Protein AF-0000000083793937 (afdb_homodimer)

Organism: NCBI:txid182773

pLDDT: mean 96.81, std 2.14, range [89.18, 98.91]

Foldseek 3Di:
DDKDKDAPVPDDPVRVVLVVVQLCVPVPVPVNLDPDDPPPVQSNQWIKMFDDDPNHGFWIKIWHQQPRPHNHIEIDSTDGHPVPPPPCVSLVSVVVSVCCCCPVVVGFKYKYKDFPVCVVSVVVVAWDFDDDWDDDSNGIITMIMHGD/DDKDKDAPVPDDPVRVVLVVVQLCVPVPVPVNLDPDDPPPVQSNQWIKMFDDDPNHGFWIKIWHQQPRPHNHIEIDSTDGHPVPPPPCVSLVSVVVSVCCCCPVVVGFKYKYKDFPVCVVSVVVVAWDFDDDWDDDSNGIITMIMHGD

Structure (mmCIF, N/CA/C/O backbone):
data_AF-0000000083793937-model_v1
#
loop_
_entity.id
_entity.type
_entity.pdbx_description
1 polymer 'GNAT family N-acetyltransferase'
#
loop_
_atom_site.group_PDB
_atom_site.id
_atom_site.type_symbol
_atom_site.label_atom_id
_atom_site.label_alt_id
_atom_site.label_comp_id
_atom_site.label_asym_id
_atom_site.label_entity_id
_atom_site.label_seq_id
_atom_site.pdbx_PDB_ins_code
_atom_site.Cartn_x
_atom_site.Cartn_y
_atom_site.Cartn_z
_atom_site.occupancy
_atom_site.B_iso_or_equiv
_atom_site.auth_seq_id
_atom_site.auth_comp_id
_atom_site.auth_asym_id
_atom_site.auth_atom_id
_atom_site.pdbx_PDB_model_num
ATOM 1 N N . MET A 1 1 ? -19.762 -13.935 -8.393 1 92.04 1 MET A N 1
ATOM 2 C CA . MET A 1 1 ? -18.332 -13.647 -8.338 1 92.04 1 MET A CA 1
ATOM 3 C C . MET A 1 1 ? -17.798 -13.276 -9.718 1 92.04 1 MET A C 1
ATOM 5 O O . MET A 1 1 ? -18.148 -13.91 -10.715 1 92.04 1 MET A O 1
ATOM 9 N N . THR A 1 2 ? -17.105 -12.118 -9.832 1 96.96 2 THR A N 1
ATOM 10 C CA . THR A 1 2 ? -16.551 -11.667 -11.103 1 96.96 2 THR A CA 1
ATOM 11 C C . THR A 1 2 ? -15.025 -11.676 -11.062 1 96.96 2 THR A C 1
ATOM 13 O O . THR A 1 2 ? -14.425 -11.351 -10.035 1 96.96 2 THR A O 1
ATOM 16 N N . TYR A 1 3 ? -14.393 -12.038 -12.188 1 97.97 3 TYR A N 1
ATOM 17 C CA . TYR A 1 3 ? -12.946 -12.064 -12.37 1 97.97 3 TYR A CA 1
ATOM 18 C C . TYR A 1 3 ? -12.519 -11.118 -13.486 1 97.97 3 TYR A C 1
ATOM 20 O O . TYR A 1 3 ? -13.113 -11.115 -14.567 1 97.97 3 TYR A O 1
ATOM 28 N N . LYS A 1 4 ? -11.665 -10.279 -13.246 1 98.15 4 LYS A N 1
ATOM 29 C CA . LYS A 1 4 ? -11.137 -9.336 -14.228 1 98.15 4 LYS A CA 1
ATOM 30 C C . LYS A 1 4 ? -9.611 -9.349 -14.238 1 98.15 4 LYS A C 1
ATOM 32 O O . LYS A 1 4 ? -8.979 -9.407 -13.182 1 98.15 4 LYS A O 1
ATOM 37 N N . ILE A 1 5 ? -8.976 -9.378 -15.368 1 98.77 5 ILE A N 1
ATOM 38 C CA . ILE A 1 5 ? -7.532 -9.247 -15.529 1 98.77 5 ILE A CA 1
ATOM 39 C C . ILE A 1 5 ? -7.211 -7.955 -16.278 1 98.77 5 ILE A C 1
ATOM 41 O O . ILE A 1 5 ? -7.77 -7.694 -17.346 1 98.77 5 ILE A O 1
ATOM 45 N N . LYS A 1 6 ? -6.424 -7.186 -15.736 1 98.58 6 LYS A N 1
ATOM 46 C CA . LYS A 1 6 ? -6.055 -5.912 -16.345 1 98.58 6 LYS A CA 1
ATOM 47 C C . LYS A 1 6 ? -4.548 -5.683 -16.273 1 98.58 6 LYS A C 1
ATOM 49 O O . LYS A 1 6 ? -3.9 -6.083 -15.304 1 98.58 6 LYS A O 1
ATOM 54 N N . ASN A 1 7 ? -4.106 -5.007 -17.265 1 97.7 7 ASN A N 1
ATOM 55 C CA . ASN A 1 7 ? -2.754 -4.473 -17.14 1 97.7 7 ASN A CA 1
ATOM 56 C C . ASN A 1 7 ? -2.707 -3.283 -16.186 1 97.7 7 ASN A C 1
ATOM 58 O O . ASN A 1 7 ? -3.726 -2.632 -15.949 1 97.7 7 ASN A O 1
ATOM 62 N N . PHE A 1 8 ? -1.486 -2.99 -15.668 1 97.82 8 PHE A N 1
ATOM 63 C CA . PHE A 1 8 ? -1.323 -1.939 -14.67 1 97.82 8 PHE A CA 1
ATOM 64 C C . PHE A 1 8 ? -1.896 -0.62 -15.174 1 97.82 8 PHE A C 1
ATOM 66 O O . PHE A 1 8 ? -2.673 0.033 -14.474 1 97.82 8 PHE A O 1
ATOM 73 N N . ASN A 1 9 ? -1.637 -0.304 -16.373 1 96.26 9 ASN A N 1
ATOM 74 C CA . ASN A 1 9 ? -2.017 0.992 -16.924 1 96.26 9 ASN A CA 1
ATOM 75 C C . ASN A 1 9 ? -3.513 1.06 -17.218 1 96.26 9 ASN A C 1
ATOM 77 O O . ASN A 1 9 ? -4.053 2.14 -17.463 1 96.26 9 ASN A O 1
ATOM 81 N N . ASP A 1 10 ? -4.176 -0.063 -17.252 1 97.35 10 ASP A N 1
ATOM 82 C CA . ASP A 1 10 ? -5.611 -0.106 -17.516 1 97.35 10 ASP A CA 1
ATOM 83 C C . ASP A 1 10 ? -6.411 -0.045 -16.216 1 97.35 10 ASP A C 1
ATOM 85 O O . ASP A 1 10 ? -7.64 0.048 -16.241 1 97.35 10 ASP A O 1
ATOM 89 N N . LEU A 1 11 ? -5.726 -0.116 -15.092 1 97.74 11 LEU A N 1
ATOM 90 C CA . LEU A 1 11 ? -6.406 0.001 -13.807 1 97.74 11 LEU A CA 1
ATOM 91 C C . LEU A 1 11 ? -6.852 1.437 -13.556 1 97.74 11 LEU A C 1
ATOM 93 O O . LEU A 1 11 ? -6.12 2.382 -13.862 1 97.74 11 LEU A O 1
ATOM 97 N N . SER A 1 12 ? -8.039 1.576 -13.095 1 96.29 12 SER A N 1
ATOM 98 C CA . SER A 1 12 ? -8.423 2.875 -12.553 1 96.29 12 SER A CA 1
ATOM 99 C C . SER A 1 12 ? -7.754 3.132 -11.207 1 96.29 12 SER A C 1
ATOM 101 O O . SER A 1 12 ? -7.29 2.198 -10.55 1 96.29 12 SER A O 1
ATOM 103 N N . ILE A 1 13 ? -7.713 4.303 -10.78 1 96.74 13 ILE A N 1
ATOM 104 C CA . ILE A 1 13 ? -7.112 4.648 -9.496 1 96.74 13 ILE A CA 1
ATOM 105 C C . ILE A 1 13 ? -7.899 3.99 -8.365 1 96.74 13 ILE A C 1
ATOM 107 O O . ILE A 1 13 ? -7.319 3.565 -7.362 1 96.74 13 ILE A O 1
ATOM 111 N N . ASP A 1 14 ? -9.193 3.849 -8.531 1 96.67 14 ASP A N 1
ATOM 112 C CA . ASP A 1 14 ? -10.023 3.186 -7.53 1 96.67 14 ASP A CA 1
ATOM 113 C C . ASP A 1 14 ? -9.694 1.697 -7.443 1 96.67 14 ASP A C 1
ATOM 115 O O . ASP A 1 14 ? -9.609 1.138 -6.347 1 96.67 14 ASP A O 1
ATOM 119 N N . GLU A 1 15 ? -9.544 1.111 -8.605 1 97.38 15 GLU A N 1
ATOM 120 C CA . GLU A 1 15 ? -9.171 -0.3 -8.623 1 97.38 15 GLU A CA 1
ATOM 121 C C . GLU A 1 15 ? -7.825 -0.523 -7.939 1 97.38 15 GLU A C 1
ATOM 123 O O . GLU A 1 15 ? -7.679 -1.44 -7.128 1 97.38 15 GLU A O 1
ATOM 128 N N . PHE A 1 16 ? -6.913 0.329 -8.246 1 98.18 16 PHE A N 1
ATOM 129 C CA . PHE A 1 16 ? -5.595 0.165 -7.643 1 98.18 16 PHE A CA 1
ATOM 130 C C . PHE A 1 16 ? -5.647 0.439 -6.145 1 98.18 16 PHE A C 1
ATOM 132 O O . PHE A 1 16 ? -4.952 -0.214 -5.365 1 98.18 16 PHE A O 1
ATOM 139 N N . TYR A 1 17 ? -6.41 1.423 -5.757 1 98.43 17 TYR A N 1
ATOM 140 C CA . TYR A 1 17 ? -6.602 1.697 -4.338 1 98.43 17 TYR A CA 1
ATOM 141 C C . TYR A 1 17 ? -7.106 0.458 -3.607 1 98.43 17 TYR A C 1
ATOM 143 O O . TYR A 1 17 ? -6.602 0.114 -2.535 1 98.43 17 TYR A O 1
ATOM 151 N N . GLU A 1 18 ? -8.037 -0.218 -4.174 1 98.41 18 GLU A N 1
ATOM 152 C CA . GLU A 1 18 ? -8.595 -1.413 -3.549 1 98.41 18 GLU A CA 1
ATOM 153 C C . GLU A 1 18 ? -7.575 -2.548 -3.519 1 98.41 18 GLU A C 1
ATOM 155 O O . GLU A 1 18 ? -7.533 -3.326 -2.564 1 98.41 18 GLU A O 1
ATOM 160 N N . ILE A 1 19 ? -6.777 -2.649 -4.56 1 98.77 19 ILE A N 1
ATOM 161 C CA . ILE A 1 19 ? -5.714 -3.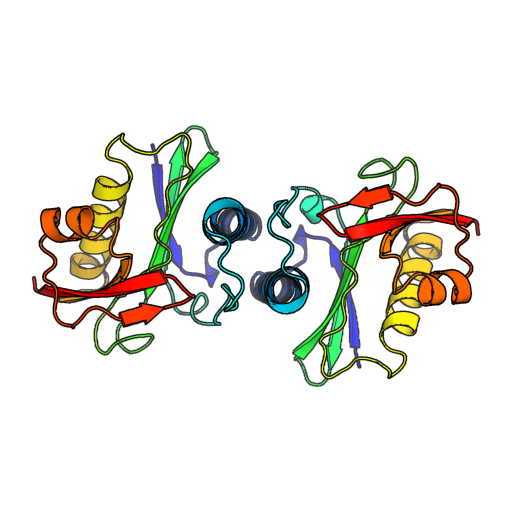647 -4.591 1 98.77 19 ILE A CA 1
ATOM 162 C C . ILE A 1 19 ? -4.738 -3.396 -3.443 1 98.77 19 ILE A C 1
ATOM 164 O O . ILE A 1 19 ? -4.412 -4.313 -2.686 1 98.77 19 ILE A O 1
ATOM 168 N N . ALA A 1 20 ? -4.313 -2.125 -3.307 1 98.67 20 ALA A N 1
ATOM 169 C CA . ALA A 1 20 ? -3.396 -1.766 -2.228 1 98.67 20 ALA A CA 1
ATOM 170 C C . ALA A 1 20 ? -4.009 -2.07 -0.864 1 98.67 20 ALA A C 1
ATOM 172 O O . ALA A 1 20 ? -3.326 -2.572 0.032 1 98.67 20 ALA A O 1
ATOM 173 N N . LYS A 1 21 ? -5.295 -1.791 -0.762 1 98.57 21 LYS A N 1
ATOM 174 C CA . LYS A 1 21 ? -6.023 -1.958 0.493 1 98.57 21 LYS A CA 1
ATOM 175 C C . LYS A 1 21 ? -6.085 -3.428 0.9 1 98.57 21 LYS A C 1
ATOM 177 O O . LYS A 1 21 ? -5.789 -3.773 2.046 1 98.57 21 LYS A O 1
ATOM 182 N N . VAL A 1 22 ? -6.374 -4.345 -0.004 1 98.74 22 VAL A N 1
ATOM 183 C CA . VAL A 1 22 ? -6.507 -5.755 0.348 1 98.74 22 VAL A CA 1
ATOM 184 C C . VAL A 1 22 ? -5.124 -6.371 0.543 1 98.74 22 VAL A C 1
ATOM 186 O O . VAL A 1 22 ? -4.946 -7.263 1.377 1 98.74 22 VAL A O 1
ATOM 189 N N . ARG A 1 23 ? -4.108 -5.919 -0.23 1 98.71 23 ARG A N 1
ATOM 190 C CA . ARG A 1 23 ? -2.744 -6.377 0.012 1 98.71 23 ARG A CA 1
ATOM 191 C C . ARG A 1 23 ? -2.274 -5.985 1.408 1 98.71 23 ARG A C 1
ATOM 193 O O . ARG A 1 23 ? -1.689 -6.802 2.124 1 98.71 23 ARG A O 1
ATOM 200 N N . TYR A 1 24 ? -2.568 -4.729 1.755 1 98.66 24 TYR A N 1
ATOM 201 C CA . TYR A 1 24 ? -2.208 -4.26 3.088 1 98.66 24 TYR A CA 1
ATOM 202 C C . TYR A 1 24 ? -2.892 -5.096 4.164 1 98.66 24 TYR A C 1
ATOM 204 O O . TYR A 1 24 ? -2.265 -5.477 5.155 1 98.66 24 TYR A O 1
ATOM 212 N N . GLU A 1 25 ? -4.104 -5.384 4.006 1 98.35 25 GLU A N 1
ATOM 213 C CA . GLU A 1 25 ? -4.88 -6.159 4.97 1 98.35 25 GLU A CA 1
ATOM 214 C C . GLU A 1 25 ? -4.252 -7.528 5.211 1 98.35 25 GLU A C 1
ATOM 216 O O . GLU A 1 25 ? -4.081 -7.946 6.358 1 98.35 25 GLU A O 1
ATOM 221 N N . VAL A 1 26 ? -3.878 -8.169 4.19 1 98.07 26 VAL A N 1
ATOM 222 C CA . VAL A 1 26 ? -3.451 -9.56 4.298 1 98.07 26 VAL A CA 1
ATOM 223 C C . VAL A 1 26 ? -1.958 -9.619 4.617 1 98.07 26 VAL A C 1
ATOM 225 O O . VAL A 1 26 ? -1.547 -10.283 5.571 1 98.07 26 VAL A O 1
ATOM 228 N N . PHE A 1 27 ? -1.106 -8.887 3.893 1 97.69 27 PHE A N 1
ATOM 229 C CA . PHE A 1 27 ? 0.336 -9.069 4 1 97.69 27 PHE A CA 1
ATOM 230 C C . PHE A 1 27 ? 0.896 -8.278 5.176 1 97.69 27 PHE A C 1
ATOM 232 O O . PHE A 1 27 ? 1.884 -8.686 5.791 1 97.69 27 PHE A O 1
ATOM 239 N N . VAL A 1 28 ? 0.217 -7.172 5.525 1 97.77 28 VAL A N 1
ATOM 240 C CA . VAL A 1 28 ? 0.738 -6.339 6.604 1 97.77 28 VAL A CA 1
ATOM 241 C C . VAL A 1 28 ? -0.027 -6.625 7.894 1 97.77 28 VAL A C 1
ATOM 243 O O . VAL A 1 28 ? 0.554 -7.089 8.878 1 97.77 28 VAL A O 1
ATOM 246 N N . CYS A 1 29 ? -1.317 -6.419 7.881 1 97.55 29 CYS A N 1
ATOM 247 C CA . CYS A 1 29 ? -2.095 -6.507 9.111 1 97.55 29 CYS A CA 1
ATOM 248 C C . CYS A 1 29 ? -2.178 -7.948 9.602 1 97.55 29 CYS A C 1
ATOM 250 O O . CYS A 1 29 ? -2.01 -8.212 10.794 1 97.55 29 CYS A O 1
ATOM 252 N N . GLU A 1 30 ? -2.408 -8.854 8.744 1 97.23 30 GLU A N 1
ATOM 253 C CA . GLU A 1 30 ? -2.616 -10.247 9.125 1 97.23 30 GLU A CA 1
ATOM 254 C C . GLU A 1 30 ? -1.288 -10.987 9.257 1 97.23 30 GLU A C 1
ATOM 256 O O . GLU A 1 30 ? -1.024 -11.623 10.279 1 97.23 30 GLU A O 1
ATOM 261 N N . GLN A 1 31 ? -0.379 -10.852 8.261 1 95.77 31 GLN A N 1
ATOM 262 C CA . GLN A 1 31 ? 0.815 -11.689 8.217 1 95.77 31 GLN A CA 1
ATOM 263 C C . GLN A 1 31 ? 2.021 -10.958 8.799 1 95.77 31 GLN A C 1
ATOM 265 O O . GLN A 1 31 ? 3.076 -11.56 9.011 1 95.77 31 GLN A O 1
ATOM 270 N N . VAL A 1 32 ? 1.909 -9.659 9.001 1 96.16 32 VAL A N 1
ATOM 271 C CA . VAL A 1 32 ? 2.912 -8.833 9.665 1 96.16 32 VAL A CA 1
ATOM 272 C C . VAL A 1 32 ? 4.235 -8.917 8.908 1 96.16 32 VAL A C 1
ATOM 274 O O . VAL A 1 32 ? 5.288 -9.143 9.51 1 96.16 32 VAL A O 1
ATOM 277 N N . ILE A 1 33 ? 4.114 -8.893 7.611 1 96.14 33 ILE A N 1
ATOM 278 C CA . ILE A 1 33 ? 5.31 -8.811 6.778 1 96.14 33 ILE A CA 1
ATOM 279 C C . ILE A 1 33 ? 5.776 -7.359 6.687 1 96.14 33 ILE A C 1
ATOM 281 O O . ILE A 1 33 ? 5.166 -6.548 5.985 1 96.14 33 ILE A O 1
ATOM 285 N N . THR A 1 34 ? 6.852 -7.078 7.338 1 96.35 34 THR A N 1
ATOM 286 C CA . THR A 1 34 ? 7.287 -5.688 7.428 1 96.35 34 THR A CA 1
ATOM 287 C C . THR A 1 34 ? 8.724 -5.539 6.936 1 96.35 34 THR A C 1
ATOM 289 O O . THR A 1 34 ? 9.246 -4.424 6.857 1 96.35 34 THR A O 1
ATOM 292 N N . CYS A 1 35 ? 9.298 -6.659 6.533 1 95.31 35 CYS A N 1
ATOM 293 C CA . CYS A 1 35 ? 10.728 -6.645 6.248 1 95.31 35 CYS A CA 1
ATOM 294 C C . CYS A 1 35 ? 10.99 -6.302 4.787 1 95.31 35 CYS A C 1
ATOM 296 O O . CYS A 1 35 ? 12.142 -6.156 4.375 1 95.31 35 CYS A O 1
ATOM 298 N N . GLU A 1 36 ? 9.951 -6.198 4.012 1 95.6 36 GLU A N 1
ATOM 299 C CA . GLU A 1 36 ? 10.078 -5.837 2.603 1 95.6 36 GLU A CA 1
ATOM 300 C C . GLU A 1 36 ? 8.912 -4.964 2.149 1 95.6 36 GLU A C 1
ATOM 302 O O . GLU A 1 36 ? 7.781 -5.144 2.605 1 95.6 36 GLU A O 1
ATOM 307 N N . ASN A 1 37 ? 9.238 -4.067 1.223 1 97.63 37 ASN A N 1
ATOM 308 C CA . ASN A 1 37 ? 8.199 -3.222 0.644 1 97.63 37 ASN A CA 1
ATOM 309 C C . ASN A 1 37 ? 7.345 -3.991 -0.36 1 97.63 37 ASN A C 1
ATOM 311 O O . ASN A 1 37 ? 7.873 -4.606 -1.288 1 97.63 37 ASN A O 1
ATOM 315 N N . ASP A 1 38 ? 6.086 -4.006 -0.155 1 97.57 38 ASP A N 1
ATOM 316 C CA . ASP A 1 38 ? 5.173 -4.73 -1.034 1 97.57 38 ASP A CA 1
ATOM 317 C C . ASP A 1 38 ? 5.161 -4.122 -2.435 1 97.57 38 ASP A C 1
ATOM 319 O O . ASP A 1 38 ? 4.906 -4.82 -3.418 1 97.57 38 ASP A O 1
ATOM 323 N N . PHE A 1 39 ? 5.355 -2.901 -2.541 1 98.09 39 PHE A N 1
ATOM 324 C CA . PHE A 1 39 ? 5.442 -2.232 -3.833 1 98.09 39 PHE A CA 1
ATOM 325 C C . PHE A 1 39 ? 6.865 -2.286 -4.376 1 98.09 39 PHE A C 1
ATOM 327 O O . PHE A 1 39 ? 7.646 -1.353 -4.18 1 98.09 39 PHE A O 1
ATOM 334 N N . ASP A 1 40 ? 7.129 -3.305 -5.151 1 97.09 40 ASP A N 1
ATOM 335 C CA . ASP A 1 40 ? 8.48 -3.692 -5.549 1 97.09 40 ASP A CA 1
ATOM 336 C C . ASP A 1 40 ? 8.789 -3.223 -6.969 1 97.09 40 ASP A C 1
ATOM 338 O O . ASP A 1 40 ? 9.736 -3.703 -7.595 1 97.09 40 ASP A O 1
ATOM 342 N N . ASP A 1 41 ? 7.995 -2.389 -7.559 1 96.68 41 ASP A N 1
ATOM 343 C CA . ASP A 1 41 ? 8.139 -1.778 -8.877 1 96.68 41 ASP A CA 1
ATOM 344 C C . ASP A 1 41 ? 7.835 -2.784 -9.985 1 96.68 41 ASP A C 1
ATOM 346 O O . ASP A 1 41 ? 7.958 -2.466 -11.17 1 96.68 41 ASP A O 1
ATOM 350 N N . LYS A 1 42 ? 7.406 -4.006 -9.654 1 97.72 42 LYS A N 1
ATOM 351 C CA . LYS A 1 42 ? 7.078 -5.006 -10.666 1 97.72 42 LYS A CA 1
ATOM 352 C C . LYS A 1 42 ? 5.606 -4.928 -11.06 1 97.72 42 LYS A C 1
ATOM 354 O O . LYS A 1 42 ? 5.195 -5.509 -12.066 1 97.72 42 LYS A O 1
ATOM 359 N N . ASP A 1 43 ? 4.829 -4.224 -10.27 1 98.07 43 ASP A N 1
ATOM 360 C CA . ASP A 1 43 ? 3.404 -4.089 -10.553 1 98.07 43 ASP A CA 1
ATOM 361 C C . ASP A 1 43 ? 3.174 -3.473 -11.931 1 98.07 43 ASP A C 1
ATOM 363 O O . ASP A 1 43 ? 2.197 -3.801 -12.608 1 98.07 43 ASP A O 1
ATOM 367 N N . LYS A 1 44 ? 4.101 -2.614 -12.326 1 96.04 44 LYS A N 1
ATOM 368 C CA . LYS A 1 44 ? 3.953 -1.87 -13.574 1 96.04 44 LYS A CA 1
ATOM 369 C C . LYS A 1 44 ? 4.126 -2.784 -14.783 1 96.04 44 LYS A C 1
ATOM 371 O O . LYS A 1 44 ? 3.68 -2.456 -15.885 1 96.04 44 LYS A O 1
ATOM 376 N N . GLU A 1 45 ? 4.704 -3.911 -14.569 1 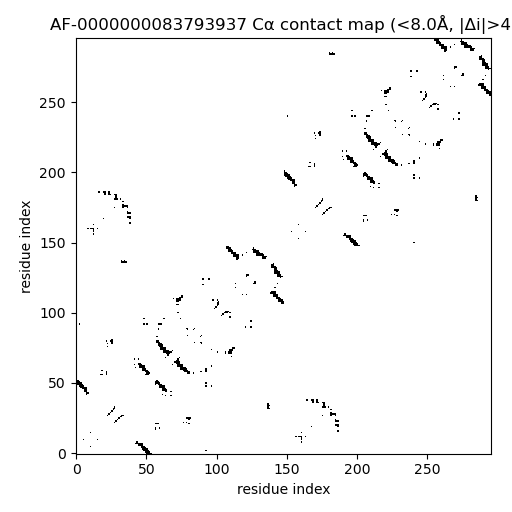94.85 45 GLU A N 1
ATOM 377 C CA . GLU A 1 45 ? 4.95 -4.883 -15.63 1 94.85 45 GLU A CA 1
ATOM 378 C C . GLU A 1 45 ? 4.089 -6.129 -15.447 1 94.85 45 GLU A C 1
ATOM 380 O O . GLU A 1 45 ? 4.401 -7.191 -15.989 1 94.85 45 GLU A O 1
ATOM 385 N N . ALA A 1 46 ? 3.07 -5.951 -14.725 1 97.96 46 ALA A N 1
ATOM 386 C CA . ALA A 1 46 ? 2.286 -7.125 -14.349 1 97.96 46 ALA A CA 1
ATOM 387 C C . ALA A 1 46 ? 0.85 -7.009 -14.851 1 97.96 46 ALA A C 1
ATOM 389 O O . ALA A 1 46 ? 0.393 -5.917 -15.198 1 97.96 46 ALA A O 1
ATOM 390 N N . TYR A 1 47 ? 0.218 -8.142 -14.948 1 98.72 47 TYR A N 1
ATOM 391 C CA . TYR A 1 47 ? -1.238 -8.21 -14.992 1 98.72 47 TYR A CA 1
ATOM 392 C C . TYR A 1 47 ? -1.816 -8.435 -13.6 1 98.72 47 TYR A C 1
ATOM 394 O O . TYR A 1 47 ? -1.206 -9.113 -12.77 1 98.72 47 TYR A O 1
ATOM 402 N N . HIS A 1 48 ? -2.918 -7.865 -13.391 1 98.9 48 HIS A N 1
ATOM 403 C CA . HIS A 1 48 ? -3.601 -7.911 -12.102 1 98.9 48 HIS A CA 1
ATOM 404 C C . HIS A 1 48 ? -4.954 -8.604 -12.22 1 98.9 48 HIS A C 1
ATOM 406 O O . HIS A 1 48 ? -5.817 -8.165 -12.983 1 98.9 48 HIS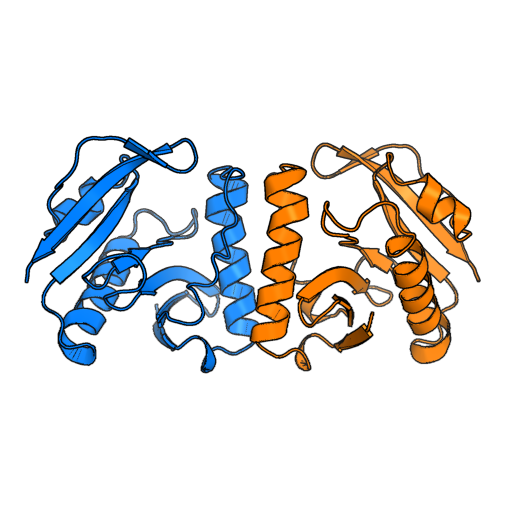 A O 1
ATOM 412 N N . LEU A 1 49 ? -5.11 -9.676 -11.573 1 98.91 49 LEU A N 1
ATOM 413 C CA . LEU A 1 49 ? -6.37 -10.41 -11.556 1 98.91 49 LEU A CA 1
ATOM 414 C C . LEU A 1 49 ? -7.18 -10.072 -10.309 1 98.91 49 LEU A C 1
ATOM 416 O O . LEU A 1 49 ? -6.731 -10.318 -9.187 1 98.91 49 LEU A O 1
ATOM 420 N N . LEU A 1 50 ? -8.31 -9.497 -10.51 1 98.83 50 LEU A N 1
ATOM 421 C CA . LEU A 1 50 ? -9.208 -9.059 -9.447 1 98.83 50 LEU A CA 1
ATOM 422 C C . LEU A 1 50 ? -10.394 -10.007 -9.312 1 98.83 50 LEU A C 1
ATOM 424 O O . LEU A 1 50 ? -11.036 -10.351 -10.308 1 98.83 50 LEU A O 1
ATOM 428 N N . VAL A 1 51 ? -10.625 -10.447 -8.129 1 98.73 51 VAL A N 1
ATOM 429 C CA . VAL A 1 51 ? -11.814 -11.233 -7.816 1 98.73 51 VAL A CA 1
ATOM 430 C C . VAL A 1 51 ? -12.789 -10.391 -6.995 1 98.73 51 VAL A C 1
ATOM 432 O O . VAL A 1 51 ? -12.483 -10.002 -5.865 1 98.73 51 VAL A O 1
ATOM 435 N N . CYS A 1 52 ? -13.989 -10.18 -7.504 1 98.18 52 CYS A N 1
ATOM 436 C CA . CYS A 1 52 ? -14.945 -9.301 -6.839 1 98.18 52 CYS A CA 1
ATOM 437 C C . CYS A 1 52 ? -16.234 -10.046 -6.513 1 98.18 52 CYS A C 1
ATOM 439 O O . CYS A 1 52 ? -16.694 -10.873 -7.302 1 98.18 52 CYS A O 1
ATOM 441 N N . TYR A 1 53 ? -16.716 -9.811 -5.358 1 96.93 53 TYR A N 1
ATOM 442 C CA . TYR A 1 53 ? -18.032 -10.256 -4.913 1 96.93 53 TYR A CA 1
ATOM 443 C C . TYR A 1 53 ? -18.883 -9.076 -4.46 1 96.93 53 TYR A C 1
ATOM 445 O O . TYR A 1 53 ? -18.504 -8.346 -3.541 1 96.93 53 TYR A O 1
ATOM 453 N N . LYS A 1 54 ? -20.102 -8.787 -4.944 1 93.57 54 LYS A N 1
ATOM 454 C CA . LYS A 1 54 ? -20.988 -7.662 -4.656 1 93.57 54 LY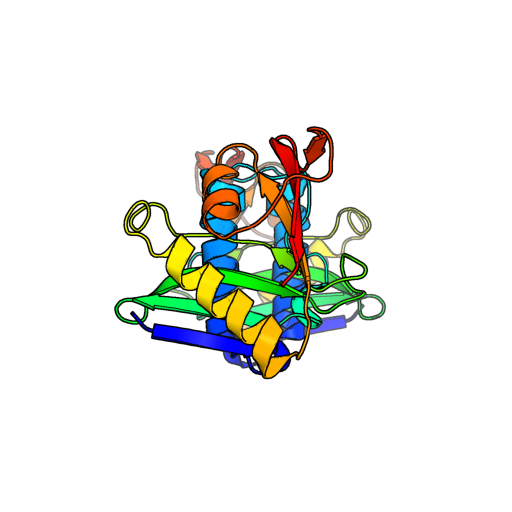S A CA 1
ATOM 455 C C . LYS A 1 54 ? -20.222 -6.342 -4.669 1 93.57 54 LYS A C 1
ATOM 457 O O . LYS A 1 54 ? -20.32 -5.553 -3.728 1 93.57 54 LYS A O 1
ATOM 462 N N . ASP A 1 55 ? -19.255 -6.17 -5.636 1 90.58 55 ASP A N 1
ATOM 463 C CA . ASP A 1 55 ? -18.514 -4.944 -5.915 1 90.58 55 ASP A CA 1
ATOM 464 C C . ASP A 1 55 ? -17.386 -4.742 -4.905 1 90.58 55 ASP A C 1
ATOM 466 O O . ASP A 1 55 ? -16.788 -3.666 -4.841 1 90.58 55 ASP A O 1
ATOM 470 N N . LYS A 1 56 ? -17.176 -5.708 -4.162 1 96.34 56 LYS A N 1
ATOM 471 C CA . LYS A 1 56 ? -16.062 -5.699 -3.218 1 96.34 56 LYS A CA 1
ATOM 472 C C . LYS A 1 56 ? -14.919 -6.583 -3.708 1 96.34 56 LYS A C 1
ATOM 474 O O . LYS A 1 56 ? -15.144 -7.716 -4.139 1 96.34 56 LYS A O 1
ATOM 479 N N . LEU A 1 57 ? -13.705 -6.082 -3.741 1 98.59 57 LEU A N 1
ATOM 480 C CA . LEU A 1 57 ? -12.526 -6.883 -4.051 1 98.59 57 LEU A CA 1
ATOM 481 C C . LEU A 1 57 ? -12.206 -7.844 -2.91 1 98.59 57 LEU A C 1
ATOM 483 O O . LEU A 1 57 ? -11.888 -7.412 -1.8 1 98.59 57 LEU A O 1
ATOM 487 N N . ILE A 1 58 ? -12.287 -9.151 -3.131 1 98.48 58 ILE A N 1
ATOM 488 C CA . ILE A 1 58 ? -12.154 -10.103 -2.033 1 98.48 58 ILE A CA 1
ATOM 489 C C . ILE A 1 58 ? -10.943 -11.001 -2.274 1 98.48 58 ILE A C 1
ATOM 491 O O . ILE A 1 58 ? -10.51 -11.724 -1.373 1 98.48 58 ILE A O 1
ATOM 495 N N . GLY A 1 59 ? -10.424 -10.989 -3.477 1 98.66 59 GLY A N 1
ATOM 496 C CA . GLY A 1 59 ? -9.256 -11.763 -3.867 1 98.66 59 GLY A CA 1
ATOM 497 C C . GLY A 1 59 ? -8.426 -11.089 -4.943 1 98.66 59 GLY A C 1
ATOM 498 O O . GLY A 1 59 ? -8.936 -10.26 -5.699 1 98.66 59 GLY A O 1
ATOM 499 N N . TYR A 1 60 ? -7.215 -11.472 -4.972 1 98.85 60 TYR A N 1
ATOM 500 C CA . TYR A 1 60 ? -6.282 -10.807 -5.874 1 98.85 60 TYR A CA 1
ATOM 501 C C . TYR A 1 60 ? -5.044 -11.664 -6.109 1 98.85 60 TYR A C 1
ATOM 503 O O . TYR A 1 60 ? -4.596 -12.378 -5.209 1 98.85 60 TYR A O 1
ATOM 511 N N . CYS A 1 61 ? -4.483 -11.599 -7.294 1 98.79 61 CYS A N 1
ATOM 512 C CA . CYS A 1 61 ? -3.112 -12.046 -7.511 1 98.79 61 CYS A CA 1
ATOM 513 C C . CYS A 1 61 ? -2.456 -11.263 -8.643 1 98.79 61 CYS A C 1
ATOM 515 O O . CYS A 1 61 ? -3.144 -10.63 -9.445 1 98.79 61 CYS A O 1
ATOM 517 N N . ARG A 1 62 ? -1.177 -11.288 -8.655 1 98.78 62 ARG A N 1
ATOM 518 C CA . ARG A 1 62 ? -0.356 -10.603 -9.648 1 98.78 62 ARG A CA 1
ATOM 519 C C . ARG A 1 62 ? 0.299 -11.599 -10.599 1 98.78 62 ARG A C 1
ATOM 521 O O . ARG A 1 62 ? 0.873 -12.599 -10.161 1 98.78 62 ARG A O 1
ATOM 528 N N . ILE A 1 63 ? 0.133 -11.352 -11.896 1 98.82 63 ILE A N 1
ATOM 529 C CA . ILE A 1 63 ? 0.764 -12.167 -12.928 1 98.82 63 ILE A CA 1
ATOM 530 C C . ILE A 1 63 ? 1.929 -11.401 -13.551 1 98.82 63 ILE A C 1
ATOM 532 O O . ILE A 1 63 ? 1.731 -10.35 -14.165 1 98.82 63 ILE A O 1
ATOM 536 N N . LEU A 1 64 ? 3.11 -11.955 -13.385 1 98.59 64 LEU A N 1
ATOM 537 C CA . LEU A 1 64 ? 4.309 -11.326 -13.927 1 98.59 64 LEU A CA 1
ATOM 538 C C . LEU A 1 64 ? 4.779 -12.048 -15.186 1 98.59 64 LEU A C 1
ATOM 540 O O . LEU A 1 64 ? 4.81 -13.28 -15.226 1 98.59 64 LEU A O 1
ATOM 544 N N . LYS A 1 65 ? 5.174 -11.318 -16.165 1 97.1 65 LYS A N 1
ATOM 545 C CA . LYS A 1 65 ? 5.692 -11.891 -17.404 1 97.1 65 LYS A CA 1
ATOM 546 C C . LYS A 1 65 ? 7.043 -12.562 -17.176 1 97.1 65 LYS A C 1
ATOM 548 O O . LYS A 1 65 ? 7.724 -12.279 -16.189 1 97.1 65 LYS A O 1
ATOM 553 N N . ALA A 1 66 ? 7.332 -13.454 -18.15 1 96.94 66 ALA A N 1
ATOM 554 C CA . ALA A 1 66 ? 8.665 -14.052 -18.135 1 96.94 66 ALA A CA 1
ATOM 555 C C . ALA A 1 66 ? 9.748 -12.977 -18.131 1 96.94 66 ALA A C 1
ATOM 557 O O . ALA A 1 66 ? 9.639 -11.974 -18.84 1 96.94 66 ALA A O 1
ATOM 558 N N . GLY A 1 67 ? 10.764 -13.178 -17.278 1 96.18 67 GLY A N 1
ATOM 559 C CA . GLY A 1 67 ? 11.896 -12.264 -17.269 1 96.18 67 GLY A CA 1
ATOM 560 C C . GLY A 1 67 ? 11.803 -11.209 -16.183 1 96.18 67 GLY A C 1
ATOM 561 O O . GLY A 1 67 ? 12.77 -10.489 -15.925 1 96.18 67 GLY A O 1
ATOM 562 N N . VAL A 1 68 ? 10.655 -11.168 -15.516 1 96.27 68 VAL A N 1
ATOM 563 C CA . VAL A 1 68 ? 10.496 -10.134 -14.499 1 96.27 68 VAL A CA 1
ATOM 564 C C . VAL A 1 68 ? 11.002 -10.649 -13.153 1 96.27 68 VAL A C 1
ATOM 566 O O . VAL A 1 68 ? 11.868 -10.031 -12.531 1 96.27 68 VAL A O 1
ATOM 569 N N . SER A 1 69 ? 10.481 -11.784 -12.744 1 95.33 69 SER A N 1
ATOM 570 C CA . SER A 1 69 ? 10.93 -12.388 -11.493 1 95.33 69 SER A CA 1
ATOM 571 C C . SER A 1 69 ? 11.698 -13.681 -11.748 1 95.33 69 SER A C 1
ATOM 573 O O . SER A 1 69 ? 12.601 -14.033 -10.987 1 95.33 69 SER A O 1
ATOM 575 N N . TYR A 1 70 ? 11.226 -14.371 -12.74 1 95.61 70 TYR A N 1
ATOM 576 C CA . TYR A 1 70 ? 11.839 -15.615 -13.191 1 95.61 70 TYR A CA 1
ATOM 577 C C . TYR A 1 70 ? 11.977 -15.635 -14.709 1 95.61 70 TYR A C 1
ATOM 579 O O . TYR A 1 70 ? 11.522 -14.715 -15.392 1 95.61 70 TYR A O 1
ATOM 587 N N . ASP A 1 71 ? 12.667 -16.686 -15.166 1 96.38 71 ASP A N 1
ATOM 588 C CA . ASP A 1 71 ? 12.771 -16.869 -16.61 1 96.38 71 ASP A CA 1
ATOM 589 C C . ASP A 1 71 ? 11.427 -17.273 -17.211 1 96.38 71 ASP A C 1
ATOM 591 O O . ASP A 1 71 ? 11.246 -17.225 -18.43 1 96.38 71 ASP A O 1
ATOM 595 N N . ALA A 1 72 ? 10.441 -17.643 -16.427 1 97.71 72 ALA A N 1
ATOM 596 C CA . ALA A 1 72 ? 9.062 -17.965 -16.786 1 97.71 72 ALA A CA 1
ATOM 597 C C . ALA A 1 72 ? 8.081 -17.017 -16.102 1 97.71 72 ALA A C 1
ATOM 599 O O . ALA A 1 72 ? 8.437 -16.335 -15.138 1 97.71 72 ALA A O 1
ATOM 600 N N . PRO A 1 73 ? 6.816 -16.973 -16.671 1 98.41 73 PRO A N 1
ATOM 601 C CA . PRO A 1 73 ? 5.813 -16.203 -15.931 1 98.41 73 PRO A CA 1
ATOM 602 C C . PRO A 1 73 ? 5.625 -16.701 -14.5 1 98.41 73 PRO A C 1
ATOM 604 O O . PRO A 1 73 ? 5.867 -17.876 -14.214 1 98.41 73 PRO A O 1
ATOM 607 N N . SER A 1 74 ? 5.268 -15.781 -13.699 1 98.52 74 SER A N 1
ATOM 608 C CA . SER A 1 74 ? 5.061 -16.13 -12.297 1 98.52 74 SER A CA 1
ATOM 609 C C . SER A 1 74 ? 3.792 -15.488 -11.749 1 98.52 74 SER A C 1
ATOM 611 O O . SER A 1 74 ? 3.303 -14.499 -12.298 1 98.52 74 SER A O 1
ATOM 613 N N . ILE A 1 75 ? 3.254 -16.108 -10.785 1 98.47 75 ILE A N 1
ATOM 614 C CA . ILE A 1 75 ? 2.093 -15.602 -10.06 1 98.47 75 ILE A CA 1
ATOM 615 C C . ILE A 1 75 ? 2.474 -15.318 -8.609 1 98.47 75 ILE A C 1
ATOM 617 O O . ILE A 1 75 ? 3.137 -16.134 -7.963 1 98.47 75 ILE A O 1
ATOM 621 N N . GLY A 1 76 ? 2.176 -14.135 -8.127 1 97.47 76 GLY A N 1
ATOM 622 C CA . GLY A 1 76 ? 2.475 -13.761 -6.754 1 97.47 76 GLY A CA 1
ATOM 623 C C . GLY A 1 76 ? 1.433 -12.843 -6.145 1 97.47 76 GLY A C 1
ATOM 624 O O . GLY A 1 76 ? 0.407 -12.559 -6.768 1 97.47 76 GLY A O 1
ATOM 625 N N . ARG A 1 77 ? 1.653 -12.543 -4.863 1 97.68 77 ARG A N 1
ATOM 626 C CA . ARG A 1 77 ? 0.758 -11.686 -4.093 1 97.68 77 ARG A CA 1
ATOM 627 C C . ARG A 1 77 ? -0.664 -12.236 -4.097 1 97.68 77 ARG A C 1
ATOM 629 O O . ARG A 1 77 ? -1.624 -11.49 -4.303 1 97.68 77 ARG A O 1
ATOM 636 N N . VAL A 1 78 ? -0.674 -13.524 -4.011 1 97.97 78 VAL A N 1
ATOM 637 C CA . VAL A 1 78 ? -1.95 -14.231 -3.998 1 97.97 78 VAL A CA 1
ATOM 638 C C . VAL A 1 78 ? -2.633 -14.04 -2.645 1 97.97 78 VAL A C 1
ATOM 640 O O . VAL A 1 78 ? -2.049 -14.337 -1.6 1 97.97 78 VAL A O 1
ATOM 643 N N . LEU A 1 79 ? -3.881 -13.539 -2.702 1 98.04 79 LEU A N 1
ATOM 644 C CA . LEU A 1 79 ? -4.557 -13.345 -1.424 1 98.04 79 LEU A CA 1
ATOM 645 C C . LEU A 1 79 ? -6.067 -13.494 -1.579 1 98.04 79 LEU A C 1
ATOM 647 O O . LEU A 1 79 ? -6.612 -13.239 -2.656 1 98.04 79 LEU A O 1
ATOM 651 N N . ILE A 1 80 ? -6.688 -14.01 -0.591 1 98.07 80 ILE A N 1
ATOM 652 C CA . ILE A 1 80 ? -8.126 -13.997 -0.346 1 98.07 80 ILE A CA 1
ATOM 653 C C . ILE A 1 80 ? -8.411 -13.382 1.022 1 98.07 80 ILE A C 1
ATOM 655 O O . ILE A 1 80 ? -7.749 -13.714 2.009 1 98.07 80 ILE A O 1
ATOM 659 N N . LEU A 1 81 ? -9.321 -12.422 1.08 1 98.17 81 LEU A N 1
ATOM 660 C CA . LEU A 1 81 ? -9.691 -11.868 2.378 1 98.17 81 LEU A CA 1
ATOM 661 C C . LEU A 1 81 ? -10.15 -12.97 3.328 1 98.17 81 LEU A C 1
ATOM 663 O O . LEU A 1 81 ? -10.834 -13.908 2.913 1 98.17 81 LEU A O 1
ATOM 667 N N . LYS A 1 82 ? -9.844 -12.818 4.549 1 97.4 82 LYS A N 1
ATOM 668 C CA . LYS A 1 82 ? -10.021 -13.837 5.58 1 97.4 82 LYS A CA 1
ATOM 669 C C . LYS A 1 82 ? -11.452 -14.366 5.59 1 97.4 82 LYS A C 1
ATOM 671 O O . LYS A 1 82 ? -11.67 -15.579 5.631 1 97.4 82 LYS A O 1
ATOM 676 N N . GLU A 1 83 ? -12.416 -13.518 5.451 1 96.12 83 GLU A N 1
ATOM 677 C CA . GLU A 1 83 ? -13.831 -13.858 5.569 1 96.12 83 GLU A CA 1
ATOM 678 C C . GLU A 1 83 ? -14.294 -14.708 4.389 1 96.12 83 GLU A C 1
ATOM 680 O O . GLU A 1 83 ? -15.373 -15.301 4.431 1 96.12 83 GLU A O 1
ATOM 685 N N . TYR A 1 84 ? -13.492 -14.84 3.348 1 96.89 84 TYR A N 1
ATOM 686 C CA . TYR A 1 84 ? -13.929 -15.526 2.137 1 96.89 84 TYR A CA 1
ATOM 687 C C . TYR A 1 84 ? -13.069 -16.754 1.865 1 96.89 84 TYR A C 1
ATOM 689 O O . TYR A 1 84 ? -13.191 -17.384 0.812 1 96.89 84 TYR A O 1
ATOM 697 N N . ARG A 1 85 ? -12.261 -17.068 2.81 1 95.89 85 ARG A N 1
ATOM 698 C CA . ARG A 1 85 ? -11.372 -18.212 2.637 1 95.89 85 ARG A CA 1
ATOM 699 C C . ARG A 1 85 ? -12.103 -19.521 2.913 1 95.89 85 ARG A C 1
ATOM 701 O O . ARG A 1 85 ? -13.169 -19.524 3.533 1 95.89 85 ARG A O 1
ATOM 708 N N . GLY A 1 86 ? -11.532 -20.593 2.259 1 92.14 86 GLY A N 1
ATOM 709 C CA . GLY A 1 86 ? -12.101 -21.911 2.487 1 92.14 86 GLY A CA 1
ATOM 710 C C . GLY A 1 86 ? -13.26 -22.229 1.56 1 92.14 86 GLY A C 1
ATOM 711 O O . GLY A 1 86 ? -13.998 -23.19 1.787 1 92.14 86 GLY A O 1
ATOM 712 N N . SER A 1 87 ? -13.487 -21.456 0.505 1 90.7 87 SER A N 1
ATOM 713 C CA . SER A 1 87 ? -14.643 -21.644 -0.366 1 90.7 87 SER A CA 1
ATOM 714 C C . SER A 1 87 ? -14.215 -22.041 -1.775 1 90.7 87 SER A C 1
ATOM 716 O O . SER A 1 87 ? -15.038 -22.08 -2.691 1 90.7 87 SER A O 1
ATOM 718 N N . GLY A 1 88 ? -12.957 -22.213 -1.907 1 94.51 88 GLY A N 1
ATOM 719 C CA . GLY A 1 88 ? -12.468 -22.636 -3.21 1 94.51 88 GLY A CA 1
ATOM 720 C C . GLY A 1 88 ? -12.136 -21.475 -4.129 1 94.51 88 GLY A C 1
ATOM 721 O O . GLY A 1 88 ? -11.718 -21.68 -5.27 1 94.51 88 GLY A O 1
ATOM 722 N N . ILE A 1 89 ? -12.257 -20.276 -3.684 1 97.08 89 ILE A N 1
ATOM 723 C CA . ILE A 1 89 ? -12.06 -19.067 -4.477 1 97.08 89 ILE A CA 1
ATOM 724 C C . ILE A 1 89 ? -10.608 -18.988 -4.944 1 97.08 89 ILE A C 1
ATOM 726 O O . ILE A 1 89 ? -10.339 -18.637 -6.095 1 97.08 89 ILE A O 1
ATOM 730 N N . ALA A 1 90 ? -9.707 -19.347 -4.058 1 97.49 90 ALA A N 1
ATOM 731 C CA . ALA A 1 90 ? -8.288 -19.295 -4.402 1 97.49 90 ALA A CA 1
ATOM 732 C C . ALA A 1 90 ? -7.969 -20.239 -5.558 1 97.49 90 ALA A C 1
ATOM 734 O O . ALA A 1 90 ? -7.244 -19.872 -6.485 1 97.49 90 ALA A O 1
ATOM 735 N N . LYS A 1 91 ? -8.486 -21.417 -5.485 1 97.18 91 LYS A N 1
ATOM 736 C CA . LYS A 1 91 ? -8.269 -22.399 -6.543 1 97.18 91 LYS A CA 1
ATOM 737 C C . LYS A 1 91 ? -8.796 -21.891 -7.882 1 97.18 91 LYS A C 1
ATOM 739 O O . LYS A 1 91 ? -8.107 -21.98 -8.9 1 97.18 91 LYS A O 1
ATOM 744 N N . GLU A 1 92 ? -10.006 -21.395 -7.84 1 97.94 92 GLU A N 1
ATOM 745 C CA . GLU A 1 92 ? -10.612 -20.868 -9.059 1 97.94 92 GLU A CA 1
ATOM 746 C C . GLU A 1 92 ? -9.816 -19.685 -9.604 1 97.94 92 GLU A C 1
ATOM 748 O O . GLU A 1 92 ? -9.597 -19.581 -10.812 1 97.94 92 GLU A O 1
ATOM 753 N N . MET A 1 93 ? -9.369 -18.765 -8.761 1 98.47 93 MET A N 1
ATOM 754 C CA . MET A 1 93 ? -8.554 -17.617 -9.148 1 98.47 93 MET A CA 1
ATOM 755 C C . MET A 1 93 ? -7.261 -18.069 -9.819 1 98.47 93 MET A C 1
ATOM 757 O O . MET A 1 93 ? -6.892 -17.553 -10.876 1 98.47 93 MET A O 1
ATOM 761 N N . MET A 1 94 ? -6.636 -19.077 -9.261 1 98.38 94 MET A N 1
ATOM 762 C CA . MET A 1 94 ? -5.38 -19.592 -9.799 1 98.38 94 MET A CA 1
ATOM 763 C C . MET A 1 94 ? -5.594 -20.225 -11.17 1 98.38 94 MET A C 1
ATOM 765 O O . MET A 1 94 ? -4.782 -20.037 -12.078 1 98.38 94 MET A O 1
ATOM 769 N N . LYS A 1 95 ? -6.657 -20.915 -11.303 1 98.29 95 LYS A N 1
ATOM 770 C CA . LYS A 1 95 ? -6.958 -21.509 -12.602 1 98.29 95 LYS A CA 1
ATOM 771 C C . LYS A 1 95 ? -7.125 -20.434 -13.672 1 98.29 95 LYS A C 1
ATOM 773 O O . LYS A 1 95 ? -6.647 -20.591 -14.798 1 98.29 95 LYS A O 1
ATOM 778 N N . LYS A 1 96 ? -7.836 -19.392 -13.33 1 98.65 96 LYS A N 1
ATOM 779 C CA . LYS A 1 96 ? -8.02 -18.287 -14.267 1 98.65 96 LYS A CA 1
ATOM 780 C C . LYS A 1 96 ? -6.686 -17.637 -14.619 1 98.65 96 LYS A C 1
ATOM 782 O O . LYS A 1 96 ? -6.46 -17.254 -15.77 1 98.65 96 LYS A O 1
ATOM 787 N N . ALA A 1 97 ? -5.837 -17.448 -13.634 1 98.74 97 ALA A N 1
ATOM 788 C CA . ALA A 1 97 ? -4.507 -16.897 -13.878 1 98.74 97 ALA A CA 1
ATOM 789 C C . ALA A 1 97 ? -3.694 -17.808 -14.793 1 98.74 97 ALA A C 1
ATOM 791 O O . ALA A 1 97 ? -3.045 -17.338 -15.73 1 98.74 97 ALA A O 1
ATOM 792 N N . MET A 1 98 ? -3.751 -19.105 -14.518 1 98.6 98 MET A N 1
ATOM 793 C CA . MET A 1 98 ? -3.03 -20.081 -15.331 1 98.6 98 MET A CA 1
ATOM 794 C C . MET A 1 98 ? -3.542 -20.076 -16.768 1 98.6 98 MET A C 1
ATOM 796 O O . MET A 1 98 ? -2.751 -20.068 -17.712 1 98.6 98 MET A O 1
ATOM 800 N N . ASP A 1 99 ? -4.84 -20.04 -16.918 1 98.4 99 ASP A N 1
ATOM 801 C CA . ASP A 1 99 ? -5.431 -19.989 -18.252 1 98.4 99 ASP A CA 1
ATOM 802 C C . ASP A 1 99 ? -4.963 -18.75 -19.013 1 98.4 99 ASP A C 1
ATOM 804 O O . ASP A 1 99 ? -4.676 -18.822 -20.209 1 98.4 99 ASP A O 1
ATOM 808 N N . PHE A 1 100 ? -4.95 -17.634 -18.356 1 98.79 100 PHE A N 1
ATOM 809 C CA . PHE A 1 100 ? -4.478 -16.399 -18.97 1 98.79 100 PHE A CA 1
ATOM 810 C C . PHE A 1 100 ? -3.043 -16.551 -19.459 1 98.79 100 PHE A C 1
ATOM 812 O O . PHE A 1 100 ? -2.716 -16.146 -20.576 1 98.79 100 PHE A O 1
ATOM 819 N N . ILE A 1 101 ? -2.198 -17.144 -18.625 1 98.53 101 ILE A N 1
ATOM 820 C CA . ILE A 1 101 ? -0.788 -17.323 -18.957 1 98.53 101 ILE A CA 1
ATOM 821 C C . ILE A 1 101 ? -0.655 -18.262 -20.154 1 98.53 101 ILE A C 1
ATOM 823 O O . ILE A 1 101 ? 0.1 -17.982 -21.088 1 98.53 101 ILE A O 1
ATOM 827 N N . PHE A 1 102 ? -1.429 -19.345 -20.174 1 97.87 102 PHE A N 1
ATOM 828 C CA . PHE A 1 102 ? -1.294 -20.372 -21.199 1 97.87 102 PHE A CA 1
ATOM 829 C C . PHE A 1 102 ? -1.926 -19.916 -22.509 1 97.87 102 PHE A C 1
ATOM 831 O O . PHE A 1 102 ? -1.354 -20.115 -23.583 1 97.87 102 PHE A O 1
ATOM 838 N N . TYR A 1 103 ? -3.033 -19.289 -22.419 1 97.56 103 TYR A N 1
ATOM 839 C CA . TYR A 1 103 ? -3.808 -19.082 -23.638 1 97.56 103 TYR A CA 1
ATOM 840 C C . TYR A 1 103 ? -3.649 -17.656 -24.15 1 97.56 103 TYR A C 1
ATOM 842 O O . TYR A 1 103 ? -3.73 -17.409 -25.355 1 97.56 103 TYR A O 1
ATOM 850 N N . LYS A 1 104 ? -3.461 -16.747 -23.297 1 97.25 104 LYS A N 1
ATOM 851 C CA . LYS A 1 104 ? -3.311 -15.36 -23.727 1 97.25 104 LYS A CA 1
ATOM 852 C C . LYS A 1 104 ? -1.839 -14.988 -23.883 1 97.25 104 LYS A C 1
ATOM 854 O O . LYS A 1 104 ? -1.449 -14.383 -24.884 1 97.25 104 LYS A O 1
ATOM 859 N N . LEU A 1 105 ? -1.086 -15.384 -22.897 1 97.21 105 LEU A N 1
ATOM 860 C CA . LEU A 1 105 ? 0.339 -15.08 -22.98 1 97.21 105 LEU A CA 1
ATOM 861 C C . LEU A 1 105 ? 1.081 -16.163 -23.755 1 97.21 105 LEU A C 1
ATOM 863 O O . LEU A 1 105 ? 2.254 -15.995 -24.096 1 97.21 105 LEU A O 1
ATOM 867 N N . GLU A 1 106 ? 0.427 -17.283 -23.987 1 97.17 106 GLU A N 1
ATOM 868 C CA . GLU A 1 106 ? 0.964 -18.391 -24.771 1 97.17 106 GLU A CA 1
ATOM 869 C C . GLU A 1 106 ? 2.283 -18.891 -24.189 1 97.17 106 GLU A C 1
ATOM 871 O O . GLU A 1 106 ? 3.268 -19.047 -24.913 1 97.17 106 GLU A O 1
ATOM 876 N N . GLU A 1 107 ? 2.313 -19.027 -22.871 1 97.48 107 GLU A N 1
ATOM 877 C CA . GLU A 1 107 ? 3.42 -19.624 -22.13 1 97.48 107 GLU A CA 1
ATOM 878 C C . GLU A 1 107 ? 3.065 -21.025 -21.64 1 97.48 107 GLU A C 1
ATOM 880 O O . GLU A 1 107 ? 1.887 -21.358 -21.496 1 97.48 107 GLU A O 1
ATOM 885 N N . ASN A 1 108 ? 4.123 -21.769 -21.374 1 97.14 108 ASN A N 1
ATOM 886 C CA . ASN A 1 108 ? 3.853 -23.169 -21.065 1 97.14 108 ASN A CA 1
ATOM 887 C C . ASN A 1 108 ? 4.412 -23.56 -19.7 1 97.14 108 ASN A C 1
ATOM 889 O O . ASN A 1 108 ? 4.435 -24.741 -19.349 1 97.14 108 ASN A O 1
ATOM 893 N N . GLU A 1 109 ? 4.886 -22.619 -18.992 1 98.11 109 GLU A N 1
ATOM 894 C CA . GLU A 1 109 ? 5.341 -22.878 -17.629 1 98.11 109 GLU A CA 1
ATOM 895 C C . GLU A 1 109 ? 5.026 -21.703 -16.709 1 98.11 109 GLU A C 1
ATOM 897 O O . GLU A 1 109 ? 4.792 -20.587 -17.176 1 98.11 109 GLU A O 1
ATOM 902 N N . ILE A 1 110 ? 4.926 -21.94 -15.543 1 98.57 110 ILE A N 1
ATOM 903 C CA . ILE A 1 110 ? 4.672 -20.954 -14.498 1 98.57 110 ILE A CA 1
ATOM 904 C C . ILE A 1 110 ? 5.546 -21.253 -13.282 1 98.57 110 ILE A C 1
ATOM 906 O O . ILE A 1 110 ? 5.704 -22.413 -12.893 1 98.57 110 ILE A O 1
ATOM 910 N N . LYS A 1 111 ? 6.101 -20.243 -12.71 1 98.31 111 LYS A N 1
ATOM 911 C CA . LYS A 1 111 ? 6.858 -20.39 -11.47 1 98.31 111 LYS A CA 1
ATOM 912 C C . LYS A 1 111 ? 6.275 -19.517 -10.363 1 98.31 111 LYS A C 1
ATOM 914 O O . LYS A 1 111 ? 5.638 -18.499 -10.639 1 98.31 111 LYS A O 1
ATOM 919 N N . LEU A 1 112 ? 6.425 -19.932 -9.164 1 97.17 112 LEU A N 1
ATOM 920 C CA . LEU A 1 112 ? 6.05 -19.093 -8.031 1 97.17 112 LEU A CA 1
ATOM 921 C C . LEU A 1 112 ? 6.8 -19.513 -6.771 1 97.17 112 LEU A C 1
ATOM 923 O O . LEU A 1 112 ? 7.411 -20.583 -6.735 1 97.17 112 LEU A O 1
ATOM 927 N N . SER A 1 113 ? 6.863 -18.59 -5.784 1 96.53 113 SER A N 1
ATOM 928 C CA . SER A 1 113 ? 7.335 -18.852 -4.428 1 96.53 113 SER A CA 1
ATOM 929 C C . SER A 1 113 ? 6.169 -19 -3.457 1 96.53 113 SER A C 1
ATOM 931 O O . SER A 1 113 ? 5.53 -18.012 -3.089 1 96.53 113 SER A O 1
ATOM 933 N N . ALA A 1 114 ? 5.896 -20.206 -3.089 1 95.52 114 ALA A N 1
ATOM 934 C CA . ALA A 1 114 ? 4.747 -20.51 -2.241 1 95.52 114 ALA A CA 1
ATOM 935 C C . ALA A 1 114 ? 5.126 -20.461 -0.764 1 95.52 114 ALA A C 1
ATOM 937 O O . ALA A 1 114 ? 6.162 -20.998 -0.364 1 95.52 114 ALA A O 1
ATOM 938 N N . GLN A 1 115 ? 4.277 -19.744 -0.022 1 93.21 115 GLN A N 1
ATOM 939 C CA . GLN A 1 115 ? 4.382 -19.981 1.414 1 93.21 115 GLN A CA 1
ATOM 940 C C . GLN A 1 115 ? 4.13 -21.449 1.749 1 93.21 115 GLN A C 1
ATOM 942 O O . GLN A 1 115 ? 3.25 -22.082 1.163 1 93.21 115 GLN A O 1
ATOM 947 N N . LEU A 1 116 ? 4.802 -21.966 2.681 1 92.55 116 LEU A N 1
ATOM 948 C CA . LEU A 1 116 ? 4.765 -23.394 2.98 1 92.55 116 LEU A CA 1
ATOM 949 C C . LEU A 1 116 ? 3.363 -23.826 3.396 1 92.55 116 LEU A C 1
ATOM 951 O O . LEU A 1 116 ? 2.912 -24.915 3.035 1 92.55 116 LEU A O 1
ATOM 955 N N . TYR A 1 117 ? 2.681 -22.98 4.067 1 90.12 117 TYR A N 1
ATOM 956 C CA . TYR A 1 117 ? 1.393 -23.375 4.625 1 90.12 117 TYR A CA 1
ATOM 957 C C . TYR A 1 117 ? 0.336 -23.488 3.533 1 90.12 117 TYR A C 1
ATOM 959 O O . TYR A 1 117 ? -0.684 -24.156 3.714 1 90.12 117 TYR A O 1
ATOM 967 N N . VAL A 1 118 ? 0.546 -22.933 2.334 1 91.02 118 VAL A N 1
ATOM 968 C CA . VAL A 1 118 ? -0.438 -23.027 1.26 1 91.02 118 VAL A CA 1
ATOM 969 C C . VAL A 1 118 ? 0.122 -23.872 0.118 1 91.02 118 VAL A C 1
ATOM 971 O O . VAL A 1 118 ? -0.42 -23.868 -0.989 1 91.02 118 VAL A O 1
ATOM 974 N N . ARG A 1 119 ? 1.142 -24.567 0.335 1 93.26 119 ARG A N 1
ATOM 975 C CA . ARG A 1 119 ? 1.781 -25.421 -0.661 1 93.26 119 ARG A CA 1
ATOM 976 C C . ARG A 1 119 ? 0.777 -26.389 -1.278 1 93.26 119 ARG A C 1
ATOM 978 O O . ARG A 1 119 ? 0.821 -26.655 -2.481 1 93.26 119 ARG A O 1
ATOM 985 N N . ASN A 1 120 ? -0.074 -26.917 -0.433 1 93.41 120 ASN A N 1
ATOM 986 C CA . ASN A 1 120 ? -1.032 -27.92 -0.885 1 93.41 120 ASN A CA 1
ATOM 987 C C . ASN A 1 120 ? -1.959 -27.365 -1.962 1 93.41 120 ASN A C 1
ATOM 989 O O . ASN A 1 120 ? -2.375 -28.093 -2.865 1 93.41 120 ASN A O 1
ATOM 993 N N . LEU A 1 121 ? -2.312 -26.156 -1.867 1 94.5 121 LEU A N 1
ATOM 994 C CA . LEU A 1 121 ? -3.129 -25.504 -2.885 1 94.5 121 LEU A CA 1
ATOM 995 C C . LEU A 1 121 ? -2.468 -25.599 -4.256 1 94.5 121 LEU A C 1
ATOM 997 O O . LEU A 1 121 ? -3.104 -26.009 -5.23 1 94.5 121 LEU A O 1
ATOM 1001 N N . TYR A 1 122 ? -1.216 -25.298 -4.314 1 97.23 122 TYR A N 1
ATOM 1002 C CA . TYR A 1 122 ? -0.494 -25.241 -5.579 1 97.23 122 TYR A CA 1
ATOM 1003 C C . TYR A 1 122 ? -0.2 -26.642 -6.103 1 97.23 122 TYR A C 1
ATOM 1005 O O . TYR A 1 122 ? -0.221 -26.877 -7.313 1 97.23 122 TYR A O 1
ATOM 1013 N N . GLU A 1 123 ? 0.031 -27.561 -5.144 1 97.11 123 GLU A N 1
ATOM 1014 C CA . GLU A 1 123 ? 0.2 -28.952 -5.552 1 97.11 123 GLU A CA 1
ATOM 1015 C C . GLU A 1 123 ? -1.073 -29.497 -6.195 1 97.11 123 GLU A C 1
ATOM 1017 O O . GLU A 1 123 ? -1.011 -30.199 -7.206 1 97.11 123 GLU A O 1
ATOM 1022 N N . ALA A 1 124 ? -2.169 -29.177 -5.649 1 96.35 124 ALA A N 1
ATOM 1023 C CA . ALA A 1 124 ? -3.46 -29.624 -6.164 1 96.35 124 ALA A CA 1
ATOM 1024 C C . ALA A 1 124 ? -3.722 -29.057 -7.556 1 96.35 124 ALA A C 1
ATOM 1026 O O . ALA A 1 124 ? -4.501 -29.622 -8.328 1 96.35 124 ALA A O 1
ATOM 1027 N N . LEU A 1 125 ? -3.081 -28.01 -7.893 1 97.09 125 LEU A N 1
ATOM 1028 C CA . LEU A 1 125 ? -3.256 -27.355 -9.185 1 97.09 125 LEU A CA 1
ATOM 1029 C C . LEU A 1 125 ? -2.23 -27.86 -10.193 1 97.09 125 LEU A C 1
ATOM 1031 O O . LEU A 1 125 ? -2.232 -27.438 -11.352 1 97.09 125 LEU A O 1
ATOM 1035 N N . GLY A 1 126 ? -1.306 -28.675 -9.742 1 97.57 126 GLY A N 1
ATOM 1036 C CA . GLY A 1 126 ? -0.367 -29.306 -10.655 1 97.57 126 GLY A CA 1
ATOM 1037 C C . GLY A 1 126 ? 1.041 -28.752 -10.541 1 97.57 126 GLY A C 1
ATOM 1038 O O . GLY A 1 126 ? 1.933 -29.151 -11.292 1 97.57 126 GLY A O 1
ATOM 1039 N N . PHE A 1 127 ? 1.299 -27.845 -9.501 1 98.25 127 PHE A N 1
ATOM 1040 C CA . PHE A 1 127 ? 2.646 -27.339 -9.268 1 98.25 127 PHE A CA 1
ATOM 1041 C C . PHE A 1 127 ? 3.493 -28.371 -8.533 1 98.25 127 PHE A C 1
ATOM 1043 O O . PHE A 1 127 ? 2.977 -29.139 -7.719 1 98.25 127 PHE A O 1
ATOM 1050 N N . GLU A 1 128 ? 4.793 -28.316 -8.828 1 97.79 128 GLU A N 1
ATOM 1051 C CA . GLU A 1 128 ? 5.747 -29.179 -8.139 1 97.79 128 GLU A CA 1
ATOM 1052 C C . GLU A 1 128 ? 6.828 -28.359 -7.44 1 97.79 128 GLU A C 1
ATOM 1054 O O . GLU A 1 128 ? 7.31 -27.364 -7.985 1 97.79 128 GLU A O 1
ATOM 1059 N N . ALA A 1 129 ? 7.223 -28.787 -6.241 1 96.69 129 ALA A N 1
ATOM 1060 C CA . ALA A 1 129 ? 8.319 -28.138 -5.525 1 96.69 129 ALA A CA 1
ATOM 1061 C C . ALA A 1 129 ? 9.647 -28.353 -6.245 1 96.69 129 ALA A C 1
ATOM 1063 O O . ALA A 1 129 ? 9.962 -29.471 -6.66 1 96.69 129 ALA A O 1
ATOM 1064 N N . VAL A 1 130 ? 10.407 -27.306 -6.354 1 96.83 130 VAL A N 1
ATOM 1065 C CA . VAL A 1 130 ? 11.652 -27.448 -7.102 1 96.83 130 VAL A CA 1
ATOM 1066 C C . VAL A 1 130 ? 12.808 -26.855 -6.299 1 96.83 130 VAL A C 1
ATOM 1068 O O . VAL A 1 130 ? 13.884 -26.598 -6.845 1 96.83 130 VAL A O 1
ATOM 1071 N N . SER A 1 131 ? 12.626 -26.513 -5.114 1 95.11 131 SER A N 1
ATOM 1072 C CA . SER A 1 131 ? 13.671 -26.001 -4.233 1 95.11 131 SER A CA 1
ATOM 1073 C C . SER A 1 131 ? 13.546 -26.583 -2.83 1 95.11 131 SER A C 1
ATOM 1075 O O . SER A 1 131 ? 12.53 -27.196 -2.495 1 95.11 131 SER A O 1
ATOM 1077 N N . ASP A 1 132 ? 14.614 -26.42 -2.051 1 95.52 132 ASP A N 1
ATOM 1078 C CA . ASP A 1 132 ? 14.489 -26.615 -0.61 1 95.52 132 ASP A CA 1
ATOM 1079 C C . ASP A 1 132 ? 13.69 -25.482 0.031 1 95.52 132 ASP A C 1
ATOM 1081 O O . ASP A 1 132 ? 13.416 -24.467 -0.613 1 95.52 132 ASP A O 1
ATOM 1085 N N . ILE A 1 133 ? 13.33 -25.779 1.23 1 95.46 133 ILE A N 1
ATOM 1086 C CA . ILE A 1 133 ? 12.65 -24.75 2.009 1 95.46 133 ILE A CA 1
ATOM 1087 C C . ILE A 1 133 ? 13.619 -23.61 2.316 1 95.46 133 ILE A C 1
ATOM 1089 O O . ILE A 1 133 ? 14.78 -23.849 2.657 1 95.46 133 ILE A O 1
ATOM 1093 N N . TYR A 1 134 ? 13.147 -22.38 2.104 1 95.81 134 TYR A N 1
ATOM 1094 C CA . TYR A 1 134 ? 13.944 -21.201 2.423 1 95.81 134 TYR A CA 1
ATOM 1095 C C . TYR A 1 134 ? 13.087 -20.124 3.077 1 95.81 134 TYR A C 1
ATOM 1097 O O . TYR A 1 134 ? 11.859 -20.15 2.971 1 95.81 134 TYR A O 1
ATOM 1105 N N . GLU A 1 135 ? 13.743 -19.166 3.686 1 93.59 135 GLU A N 1
ATOM 1106 C CA . GLU A 1 135 ? 13.028 -18.086 4.36 1 93.59 135 GLU A CA 1
ATOM 1107 C C . GLU A 1 135 ? 12.869 -16.875 3.446 1 93.59 135 GLU A C 1
ATOM 1109 O O . GLU A 1 135 ? 13.824 -16.457 2.788 1 93.59 135 GLU A O 1
ATOM 1114 N N . GLU A 1 136 ? 11.651 -16.428 3.335 1 91.57 136 GLU A N 1
ATOM 1115 C CA . GLU A 1 136 ? 11.327 -15.186 2.639 1 91.57 136 GLU A CA 1
ATOM 1116 C C . GLU A 1 136 ? 10.38 -14.321 3.465 1 91.57 136 GLU A C 1
ATOM 1118 O O . GLU A 1 136 ? 9.302 -14.772 3.857 1 91.57 136 GLU A O 1
ATOM 1123 N N . ALA A 1 137 ? 10.798 -13.12 3.726 1 90.8 137 ALA A N 1
ATOM 1124 C CA . ALA A 1 137 ? 10.009 -12.171 4.508 1 90.8 137 ALA A CA 1
ATOM 1125 C C . ALA A 1 137 ? 9.663 -12.744 5.879 1 90.8 137 ALA A C 1
ATOM 1127 O O . ALA A 1 137 ? 8.535 -12.596 6.354 1 90.8 137 ALA A O 1
ATOM 1128 N N . GLY A 1 138 ? 10.554 -13.56 6.419 1 89.44 138 GLY A N 1
ATOM 1129 C CA . GLY A 1 138 ? 10.38 -14.095 7.76 1 89.44 138 GLY A CA 1
ATOM 1130 C C . GLY A 1 138 ? 9.503 -15.333 7.799 1 89.44 138 GLY A C 1
ATOM 1131 O O . GLY A 1 138 ? 9.102 -15.783 8.874 1 89.44 138 GLY A O 1
ATOM 1132 N N . ILE A 1 139 ? 9.175 -15.813 6.642 1 93.23 139 ILE A N 1
ATOM 1133 C CA . ILE A 1 139 ? 8.27 -16.951 6.523 1 93.23 139 ILE A CA 1
ATOM 1134 C C . ILE A 1 139 ? 8.902 -18.023 5.638 1 93.23 139 ILE A C 1
ATOM 1136 O O . ILE A 1 139 ? 9.584 -17.707 4.66 1 93.23 139 ILE A O 1
ATOM 1140 N N . ASP A 1 140 ? 8.647 -19.225 5.933 1 94.96 140 ASP A N 1
ATOM 1141 C CA . ASP A 1 140 ? 9.151 -20.329 5.122 1 94.96 140 ASP A CA 1
ATOM 1142 C C . ASP A 1 140 ? 8.453 -20.378 3.765 1 94.96 140 ASP A C 1
ATOM 1144 O O . ASP A 1 140 ? 7.224 -20.303 3.691 1 94.96 140 ASP A O 1
ATOM 1148 N N . HIS A 1 141 ? 9.272 -20.508 2.714 1 97.03 141 HIS A N 1
ATOM 1149 C CA . HIS A 1 141 ? 8.774 -20.617 1.348 1 97.03 141 HIS A CA 1
ATOM 1150 C C . HIS A 1 141 ? 9.406 -21.802 0.625 1 97.03 141 HIS A C 1
ATOM 1152 O O . HIS A 1 141 ? 10.348 -22.414 1.133 1 97.03 141 HIS A O 1
ATOM 1158 N N . ILE A 1 142 ? 8.863 -22.158 -0.507 1 96.94 142 ILE A N 1
ATOM 1159 C CA . ILE A 1 142 ? 9.367 -23.184 -1.414 1 96.94 142 ILE A CA 1
ATOM 1160 C C . ILE A 1 142 ? 9.078 -22.782 -2.859 1 96.94 142 ILE A C 1
ATOM 1162 O O . ILE A 1 142 ? 7.98 -22.317 -3.173 1 96.94 142 ILE A O 1
ATOM 1166 N N . LYS A 1 143 ? 9.996 -22.857 -3.709 1 97.41 143 LYS A N 1
ATOM 1167 C CA . LYS A 1 143 ? 9.771 -22.57 -5.122 1 97.41 143 LYS A CA 1
ATOM 1168 C C . LYS A 1 143 ? 8.993 -23.698 -5.795 1 97.41 143 LYS A C 1
ATOM 1170 O O . LYS A 1 143 ? 9.273 -24.876 -5.564 1 97.41 143 LYS A O 1
ATOM 1175 N N . MET A 1 144 ? 8.061 -23.338 -6.56 1 98.05 144 MET A N 1
ATOM 1176 C CA . MET A 1 144 ? 7.247 -24.326 -7.263 1 98.05 144 MET A CA 1
ATOM 1177 C C . MET A 1 144 ? 7.168 -24.005 -8.751 1 98.05 144 MET A C 1
ATOM 1179 O O . MET A 1 144 ? 7.339 -22.853 -9.153 1 98.05 144 MET A O 1
ATOM 1183 N N . HIS A 1 145 ? 6.993 -24.996 -9.465 1 98.26 145 HIS A N 1
ATOM 1184 C CA . HIS A 1 145 ? 7.046 -24.918 -10.921 1 98.26 145 HIS A CA 1
ATOM 1185 C C . HIS A 1 145 ? 5.938 -25.751 -11.558 1 98.26 145 HIS A C 1
ATOM 1187 O O . HIS A 1 145 ? 5.659 -26.866 -11.111 1 98.26 145 HIS A O 1
ATOM 1193 N N . TYR A 1 146 ? 5.222 -25.159 -12.44 1 98.33 146 TYR A N 1
ATOM 1194 C CA . TYR A 1 146 ? 4.225 -25.841 -13.258 1 98.33 146 TYR A CA 1
ATOM 1195 C C . TYR A 1 146 ? 4.654 -25.88 -14.72 1 98.33 146 TYR A C 1
ATOM 1197 O O . TYR A 1 146 ? 5.024 -24.852 -15.292 1 98.33 146 TYR A O 1
ATOM 1205 N N . ILE A 1 147 ? 4.647 -27.018 -15.282 1 95.73 147 ILE A N 1
ATOM 1206 C CA . ILE A 1 147 ? 4.914 -27.192 -16.705 1 95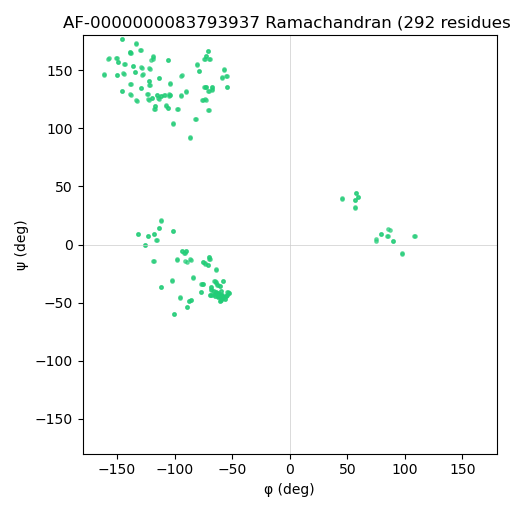.73 147 ILE A CA 1
ATOM 1207 C C . ILE A 1 147 ? 3.677 -27.763 -17.396 1 95.73 147 ILE A C 1
ATOM 1209 O O . ILE A 1 147 ? 3.165 -28.812 -16.998 1 95.73 147 ILE A O 1
ATOM 1213 N N . LYS A 1 148 ? 3.292 -26.958 -18.252 1 89.18 148 LYS A N 1
ATOM 1214 C CA . LYS A 1 148 ? 2.1 -27.385 -18.98 1 89.18 148 LYS A CA 1
ATOM 1215 C C . LYS A 1 148 ? 2.387 -28.622 -19.827 1 89.18 148 LYS A C 1
ATOM 1217 O O . LYS A 1 148 ? 3.399 -28.679 -20.528 1 89.18 148 LYS A O 1
ATOM 1222 N N . MET B 1 1 ? 13.788 20.861 -5.65 1 91.95 1 MET B N 1
ATOM 1223 C CA . MET B 1 1 ? 12.667 20.217 -4.97 1 91.95 1 MET B CA 1
ATOM 1224 C C . MET B 1 1 ? 11.337 20.767 -5.472 1 91.95 1 MET B C 1
ATOM 1226 O O . MET B 1 1 ? 11.188 21.978 -5.648 1 91.95 1 MET B O 1
ATOM 1230 N N . THR B 1 2 ? 10.416 19.88 -5.904 1 96.9 2 THR B N 1
ATOM 1231 C CA . THR B 1 2 ? 9.111 20.298 -6.402 1 96.9 2 THR B CA 1
ATOM 1232 C C . THR B 1 2 ? 7.999 19.828 -5.467 1 96.9 2 THR B C 1
ATOM 1234 O O . THR B 1 2 ? 8.071 18.73 -4.912 1 96.9 2 THR B O 1
ATOM 1237 N N . TYR B 1 3 ? 6.96 20.654 -5.302 1 97.95 3 TYR B N 1
ATOM 1238 C CA . TYR B 1 3 ? 5.779 20.375 -4.491 1 97.95 3 TYR B CA 1
ATOM 1239 C C . TYR B 1 3 ? 4.516 20.391 -5.344 1 97.95 3 TYR B C 1
ATOM 1241 O O . TYR B 1 3 ? 4.313 21.304 -6.147 1 97.95 3 TYR B O 1
ATOM 1249 N N . LYS B 1 4 ? 3.782 19.42 -5.316 1 98.14 4 LYS B N 1
ATOM 1250 C CA . LYS B 1 4 ? 2.524 19.316 -6.05 1 98.14 4 LYS B CA 1
ATOM 1251 C C . LYS B 1 4 ? 1.384 18.886 -5.131 1 98.14 4 LYS B C 1
ATOM 1253 O O . LYS B 1 4 ? 1.562 18.013 -4.279 1 98.14 4 LYS B O 1
ATOM 1258 N N . ILE B 1 5 ? 0.248 19.498 -5.188 1 98.77 5 ILE B N 1
ATOM 1259 C CA . ILE B 1 5 ? -0.963 19.1 -4.479 1 98.77 5 ILE B CA 1
ATOM 1260 C C . ILE B 1 5 ? -2.027 18.66 -5.482 1 98.77 5 ILE B C 1
ATOM 1262 O O . ILE B 1 5 ? -2.329 19.385 -6.434 1 98.77 5 ILE B O 1
ATOM 1266 N N . LYS B 1 6 ? -2.508 17.544 -5.312 1 98.58 6 LYS B N 1
ATOM 1267 C CA . LYS B 1 6 ? -3.517 17.006 -6.22 1 98.58 6 LYS B CA 1
ATOM 1268 C C . LYS B 1 6 ? -4.667 16.366 -5.446 1 98.58 6 LYS B C 1
ATOM 1270 O O . LYS B 1 6 ? -4.455 15.775 -4.386 1 98.58 6 LYS B O 1
ATOM 1275 N N . ASN B 1 7 ? -5.795 16.468 -6.056 1 97.72 7 ASN B N 1
ATOM 1276 C CA . ASN B 1 7 ? -6.888 15.634 -5.565 1 97.72 7 ASN B CA 1
ATOM 1277 C C . ASN B 1 7 ? -6.698 14.172 -5.96 1 97.72 7 ASN B C 1
ATOM 1279 O O . ASN B 1 7 ? -5.987 13.871 -6.92 1 97.72 7 ASN B O 1
ATOM 1283 N N . PHE B 1 8 ? -7.384 13.272 -5.211 1 97.83 8 PHE B N 1
ATOM 1284 C CA . PHE B 1 8 ? -7.217 11.84 -5.427 1 97.83 8 PHE B CA 1
ATOM 1285 C C . PHE B 1 8 ? -7.478 11.477 -6.884 1 97.83 8 PHE B C 1
ATOM 1287 O O . PHE B 1 8 ? -6.67 10.791 -7.512 1 97.83 8 PHE B O 1
ATOM 1294 N N . ASN B 1 9 ? -8.478 12.021 -7.437 1 96.29 9 ASN B N 1
ATOM 1295 C CA . ASN B 1 9 ? -8.904 11.65 -8.783 1 96.29 9 ASN B CA 1
ATOM 1296 C C . ASN B 1 9 ? -7.987 12.248 -9.846 1 96.29 9 ASN B C 1
ATOM 1298 O O . ASN B 1 9 ? -8.048 11.86 -11.014 1 96.29 9 ASN B O 1
ATOM 1302 N N . ASP B 1 10 ? -7.182 13.207 -9.49 1 97.37 10 ASP B N 1
ATOM 1303 C CA . ASP B 1 10 ? -6.258 13.839 -10.427 1 97.37 10 ASP B CA 1
ATOM 1304 C C . ASP B 1 10 ? -4.901 13.14 -10.416 1 97.37 10 ASP B C 1
ATOM 1306 O O . ASP B 1 10 ? -4.027 13.458 -11.225 1 97.37 10 ASP B O 1
ATOM 1310 N N . LEU B 1 11 ? -4.723 12.215 -9.498 1 97.74 11 LEU B N 1
ATOM 1311 C CA . LEU B 1 11 ? -3.48 11.452 -9.461 1 97.74 11 LEU B CA 1
ATOM 1312 C C . LEU B 1 11 ? -3.42 10.454 -10.612 1 97.74 11 LEU B C 1
ATOM 1314 O O . LEU B 1 11 ? -4.426 9.824 -10.946 1 97.74 11 LEU B O 1
ATOM 1318 N N . SER B 1 12 ? -2.298 10.399 -11.229 1 96.28 12 SER B N 1
ATOM 1319 C CA . SER B 1 12 ? -2.069 9.274 -12.129 1 96.28 12 SER B CA 1
ATOM 1320 C C . SER B 1 12 ? -1.839 7.982 -11.352 1 96.28 12 SER B C 1
ATOM 1322 O O . SER B 1 12 ? -1.514 8.016 -10.163 1 96.28 12 SER B O 1
ATOM 1324 N N . ILE B 1 13 ? -1.965 6.888 -11.965 1 96.74 13 ILE B N 1
ATOM 1325 C CA . ILE B 1 13 ? -1.744 5.6 -11.316 1 96.74 13 ILE B CA 1
ATOM 1326 C C . ILE B 1 13 ? -0.286 5.488 -10.875 1 96.74 13 ILE B C 1
ATOM 1328 O O . ILE B 1 13 ? 0.009 4.909 -9.827 1 96.74 13 ILE B O 1
ATOM 1332 N N . ASP B 1 14 ? 0.624 6.084 -11.616 1 96.67 14 ASP B N 1
ATOM 1333 C CA . ASP B 1 14 ? 2.037 6.079 -11.249 1 96.67 14 ASP B CA 1
ATOM 1334 C C . ASP B 1 14 ? 2.28 6.91 -9.991 1 96.67 14 ASP B C 1
ATOM 1336 O O . ASP B 1 14 ? 3.039 6.503 -9.109 1 96.67 14 ASP B O 1
ATOM 1340 N N . GLU B 1 15 ? 1.641 8.047 -9.972 1 97.35 15 GLU B N 1
ATOM 1341 C CA . GLU B 1 15 ? 1.766 8.888 -8.785 1 97.35 15 GLU B CA 1
ATOM 1342 C C . GLU B 1 15 ? 1.236 8.173 -7.545 1 97.35 15 GLU B C 1
ATOM 1344 O O . GLU B 1 15 ? 1.881 8.181 -6.494 1 97.35 15 GLU B O 1
ATOM 1349 N N . PHE B 1 16 ? 0.124 7.552 -7.714 1 98.16 16 PHE B N 1
ATOM 1350 C CA . PHE B 1 16 ? -0.45 6.864 -6.564 1 98.16 16 PHE B CA 1
ATOM 1351 C C . PHE B 1 16 ? 0.403 5.664 -6.17 1 98.16 16 PHE B C 1
ATOM 1353 O O . PHE B 1 16 ? 0.543 5.358 -4.984 1 98.16 16 PHE B O 1
ATOM 1360 N N . TYR B 1 17 ? 0.914 4.973 -7.139 1 98.41 17 TYR B N 1
ATOM 1361 C CA . TYR B 1 17 ? 1.827 3.869 -6.862 1 98.41 17 TYR B CA 1
ATOM 1362 C C . TYR B 1 17 ? 3.004 4.335 -6.012 1 98.41 17 TYR B C 1
ATOM 1364 O O . TYR B 1 17 ? 3.371 3.679 -5.035 1 98.41 17 TYR B O 1
ATOM 1372 N N . GLU B 1 18 ? 3.557 5.44 -6.34 1 98.41 18 GLU B N 1
ATOM 1373 C CA . GLU B 1 18 ? 4.698 5.966 -5.596 1 98.41 18 GLU B CA 1
ATOM 1374 C C . GLU B 1 18 ? 4.288 6.399 -4.191 1 98.41 18 GLU B C 1
ATOM 1376 O O . GLU B 1 18 ? 5.057 6.247 -3.24 1 98.41 18 GLU B O 1
ATOM 1381 N N . ILE B 1 19 ? 3.095 6.954 -4.07 1 98.77 19 ILE B N 1
ATOM 1382 C CA . ILE B 1 19 ? 2.576 7.326 -2.758 1 98.77 19 ILE B CA 1
ATOM 1383 C C . ILE B 1 19 ? 2.464 6.084 -1.877 1 98.77 19 ILE B C 1
ATOM 1385 O O . ILE B 1 19 ? 2.943 6.076 -0.741 1 98.77 19 ILE B O 1
ATOM 1389 N N . ALA B 1 20 ? 1.858 5.022 -2.436 1 98.66 20 ALA B N 1
ATOM 1390 C CA . ALA B 1 20 ? 1.716 3.773 -1.693 1 98.66 20 ALA B CA 1
ATOM 1391 C C . ALA B 1 20 ? 3.078 3.215 -1.29 1 98.66 20 ALA B C 1
ATOM 1393 O O . ALA B 1 20 ? 3.253 2.738 -0.167 1 98.66 20 ALA B O 1
ATOM 1394 N N . LYS B 1 21 ? 4.018 3.332 -2.214 1 98.56 21 LYS B N 1
ATOM 1395 C CA . LYS B 1 21 ? 5.36 2.792 -2.018 1 98.56 21 LYS B CA 1
ATOM 1396 C C . LYS B 1 21 ? 6.079 3.508 -0.878 1 98.56 21 LYS B C 1
ATOM 1398 O O . LYS B 1 21 ? 6.646 2.863 0.006 1 98.56 21 LYS B O 1
ATOM 1403 N N . VAL B 1 22 ? 6.025 4.827 -0.793 1 98.74 22 VAL B N 1
ATOM 1404 C CA . VAL B 1 22 ? 6.748 5.563 0.239 1 98.74 22 VAL B CA 1
ATOM 1405 C C . VAL B 1 22 ? 6.016 5.435 1.573 1 98.74 22 VAL B C 1
ATOM 1407 O O . VAL B 1 22 ? 6.645 5.406 2.633 1 98.74 22 VAL B O 1
ATOM 1410 N N . ARG B 1 23 ? 4.664 5.361 1.552 1 98.71 23 ARG B N 1
ATOM 1411 C CA . ARG B 1 23 ? 3.926 5.102 2.784 1 98.71 23 ARG B CA 1
ATOM 1412 C C . ARG B 1 23 ? 4.295 3.742 3.368 1 98.71 23 ARG B C 1
ATOM 1414 O O . ARG B 1 23 ? 4.528 3.62 4.572 1 98.71 23 ARG B O 1
ATOM 1421 N N . TYR B 1 24 ? 4.357 2.758 2.475 1 98.66 24 TYR B N 1
ATOM 1422 C CA . TYR B 1 24 ? 4.748 1.423 2.914 1 98.66 24 TYR B CA 1
ATOM 1423 C C . TYR B 1 24 ? 6.146 1.435 3.519 1 98.66 24 TYR B C 1
ATOM 1425 O O . TYR B 1 24 ? 6.384 0.823 4.563 1 98.66 24 TYR B O 1
ATOM 1433 N N . GLU B 1 25 ? 7.038 2.086 2.923 1 98.35 25 GLU B N 1
ATOM 1434 C CA . GLU B 1 25 ? 8.421 2.163 3.385 1 98.35 25 GLU B CA 1
ATOM 1435 C C . GLU B 1 25 ? 8.499 2.722 4.802 1 98.35 25 GLU B C 1
ATOM 1437 O O . GLU B 1 25 ? 9.181 2.158 5.661 1 98.35 25 GLU B O 1
ATOM 1442 N N . VAL B 1 26 ? 7.798 3.746 5.044 1 98.08 26 VAL B N 1
ATOM 1443 C CA . VAL B 1 26 ? 7.954 4.469 6.302 1 98.08 26 VAL B CA 1
ATOM 1444 C C . VAL B 1 26 ? 7.048 3.854 7.367 1 98.08 26 VAL B C 1
ATOM 1446 O O . VAL B 1 26 ? 7.506 3.519 8.462 1 98.08 26 VAL B O 1
ATOM 1449 N N . PHE B 1 27 ? 5.77 3.613 7.076 1 97.69 27 PHE B N 1
ATOM 1450 C CA . PHE B 1 27 ? 4.812 3.238 8.109 1 97.69 27 PHE B CA 1
ATOM 1451 C C . PHE B 1 27 ? 4.869 1.739 8.381 1 97.69 27 PHE B C 1
ATOM 1453 O O . PHE B 1 27 ? 4.626 1.298 9.507 1 97.69 27 PHE B O 1
ATOM 1460 N N . VAL B 1 28 ? 5.248 0.963 7.36 1 97.74 28 VAL B N 1
ATOM 1461 C CA . VAL B 1 28 ? 5.263 -0.485 7.54 1 97.74 28 VAL B CA 1
ATOM 1462 C C . VAL B 1 28 ? 6.691 -0.958 7.807 1 97.74 28 VAL B C 1
ATOM 1464 O O . VAL B 1 28 ? 6.982 -1.501 8.875 1 97.74 28 VAL B O 1
ATOM 1467 N N . CYS B 1 29 ? 7.59 -0.715 6.888 1 97.54 29 CYS B N 1
ATOM 1468 C CA . CYS B 1 29 ? 8.934 -1.274 6.987 1 97.54 29 CYS B CA 1
ATOM 1469 C C . CYS B 1 29 ? 9.711 -0.629 8.129 1 97.54 29 CYS B C 1
ATOM 1471 O O . CYS B 1 29 ? 10.376 -1.321 8.901 1 97.54 29 CYS B O 1
ATOM 1473 N N . GLU B 1 30 ? 9.629 0.637 8.265 1 97.24 30 GLU B N 1
ATOM 1474 C CA . GLU B 1 30 ? 10.42 1.363 9.255 1 97.24 30 GLU B CA 1
ATOM 1475 C C . GLU B 1 30 ? 9.725 1.378 10.613 1 97.24 30 GLU B C 1
ATOM 1477 O O . GLU B 1 30 ? 10.327 1.019 11.628 1 97.24 30 GLU B O 1
ATOM 1482 N N . GLN B 1 31 ? 8.411 1.704 10.651 1 95.79 31 GLN B N 1
ATOM 1483 C CA . GLN B 1 31 ? 7.736 1.941 11.923 1 95.79 31 GLN B CA 1
ATOM 1484 C C . GLN B 1 31 ? 6.975 0.701 12.382 1 95.79 31 GLN B C 1
ATOM 1486 O O . GLN B 1 31 ? 6.493 0.646 13.516 1 95.79 31 GLN B O 1
ATOM 1491 N N . VAL B 1 32 ? 6.801 -0.265 11.511 1 96.2 32 VAL B N 1
ATOM 1492 C CA . VAL B 1 32 ? 6.213 -1.565 11.815 1 96.2 32 VAL B CA 1
ATOM 1493 C C . VAL B 1 32 ? 4.797 -1.378 12.355 1 96.2 32 VAL B C 1
ATOM 1495 O O . VAL B 1 32 ? 4.439 -1.948 13.389 1 96.2 32 VAL B O 1
ATOM 1498 N N . ILE B 1 33 ? 4.106 -0.468 11.73 1 96.16 33 ILE B N 1
ATOM 1499 C CA . ILE B 1 33 ? 2.692 -0.301 12.048 1 96.16 33 ILE B CA 1
ATOM 1500 C C . ILE B 1 33 ? 1.867 -1.338 11.29 1 96.16 33 ILE B C 1
ATOM 1502 O O . ILE B 1 33 ? 1.671 -1.219 10.079 1 96.16 33 ILE B O 1
ATOM 1506 N N . THR B 1 34 ? 1.367 -2.287 12.004 1 96.42 34 THR B N 1
ATOM 1507 C CA . THR B 1 34 ? 0.689 -3.398 11.344 1 96.42 34 THR B CA 1
ATOM 1508 C C . THR B 1 34 ? -0.721 -3.577 11.898 1 96.42 34 THR B C 1
ATOM 1510 O O . THR B 1 34 ? -1.486 -4.409 11.406 1 96.42 34 THR B O 1
ATOM 1513 N N . CYS B 1 35 ? -1.068 -2.727 12.847 1 95.48 35 CYS B N 1
ATOM 1514 C CA . CYS B 1 35 ? -2.307 -2.961 13.579 1 95.48 35 CYS B CA 1
ATOM 1515 C C . CYS B 1 35 ? -3.481 -2.263 12.902 1 95.48 35 CYS B C 1
ATOM 1517 O O . CYS B 1 35 ? -4.627 -2.411 13.329 1 95.48 35 CYS B O 1
ATOM 1519 N N . GLU B 1 36 ? -3.201 -1.504 11.887 1 95.66 36 GLU B N 1
ATOM 1520 C CA . GLU B 1 36 ? -4.25 -0.818 11.139 1 95.66 36 GLU B CA 1
ATOM 1521 C C . GLU B 1 36 ? -3.908 -0.738 9.654 1 95.66 36 GLU B C 1
ATOM 1523 O O . GLU B 1 36 ? -2.738 -0.605 9.287 1 95.66 36 GLU B O 1
ATOM 1528 N N . ASN B 1 37 ? -4.966 -0.784 8.856 1 97.65 37 ASN B N 1
ATOM 1529 C CA . ASN B 1 37 ? -4.787 -0.637 7.416 1 97.65 37 ASN B CA 1
ATOM 1530 C C . ASN B 1 37 ? -4.529 0.816 7.029 1 97.65 37 ASN B C 1
ATOM 1532 O O . ASN B 1 37 ? -5.3 1.706 7.392 1 97.65 37 ASN B O 1
ATOM 1536 N N . ASP B 1 38 ? -3.467 1.058 6.365 1 97.56 38 ASP B N 1
ATOM 1537 C CA . ASP B 1 38 ? -3.101 2.413 5.963 1 97.56 38 ASP B CA 1
ATOM 1538 C C . ASP B 1 38 ? -4.108 2.98 4.965 1 97.56 38 ASP B C 1
ATOM 1540 O O . ASP B 1 38 ? -4.304 4.195 4.896 1 97.56 38 ASP B O 1
ATOM 1544 N N . PHE B 1 39 ? -4.677 2.182 4.192 1 98.1 39 PHE B N 1
ATOM 1545 C CA . PHE B 1 39 ? -5.705 2.61 3.251 1 98.1 39 PHE B CA 1
ATOM 1546 C C . PHE B 1 39 ? -7.078 2.61 3.912 1 98.1 39 PHE B C 1
ATOM 1548 O O . PHE B 1 39 ? -7.82 1.63 3.814 1 98.1 39 PHE B O 1
ATOM 1555 N N . ASP B 1 40 ? -7.44 3.752 4.452 1 97.13 40 ASP B N 1
ATOM 1556 C CA . ASP B 1 40 ? -8.576 3.892 5.358 1 97.13 40 ASP B CA 1
ATOM 1557 C C . ASP B 1 40 ? -9.788 4.473 4.633 1 97.13 40 ASP B C 1
ATOM 1559 O O . ASP B 1 40 ? -10.729 4.949 5.271 1 97.13 40 ASP B O 1
ATOM 1563 N N . ASP B 1 41 ? -9.791 4.556 3.339 1 96.71 41 ASP B N 1
ATOM 1564 C CA . ASP B 1 41 ? -10.858 5.025 2.461 1 96.71 41 ASP B CA 1
ATOM 1565 C C . ASP B 1 41 ? -10.985 6.546 2.515 1 96.71 41 ASP B C 1
ATOM 1567 O O . ASP B 1 41 ? -11.846 7.126 1.849 1 96.71 41 ASP B O 1
ATOM 1571 N N . LYS B 1 42 ? -10.133 7.244 3.256 1 97.74 42 LYS B N 1
ATOM 1572 C CA . LYS B 1 42 ? -10.192 8.7 3.337 1 97.74 42 LYS B CA 1
ATOM 1573 C C . LYS B 1 42 ? -9.347 9.346 2.242 1 97.74 42 LYS B C 1
ATOM 1575 O O . LYS B 1 42 ? -9.467 10.546 1.985 1 97.74 42 LYS B O 1
ATOM 1580 N N . ASP B 1 43 ? -8.5 8.551 1.632 1 98.07 43 ASP B N 1
ATOM 1581 C CA . ASP B 1 43 ? -7.649 9.067 0.564 1 98.07 43 ASP B CA 1
ATOM 1582 C C . ASP B 1 43 ? -8.485 9.667 -0.564 1 98.07 43 ASP B C 1
ATOM 1584 O O . ASP B 1 43 ? -8.066 10.631 -1.209 1 98.07 43 ASP B O 1
ATOM 1588 N N . LYS B 1 44 ? -9.659 9.101 -0.757 1 96.08 44 LYS B N 1
ATOM 1589 C CA . LYS B 1 44 ? -10.515 9.499 -1.871 1 96.08 44 LYS B CA 1
ATOM 1590 C C . LYS B 1 44 ? -11.104 10.888 -1.644 1 96.08 44 LYS B C 1
ATOM 1592 O O . LYS B 1 44 ? -11.536 11.548 -2.592 1 96.08 44 LYS B O 1
ATOM 1597 N N . GLU B 1 45 ? -11.069 11.335 -0.441 1 94.83 45 GLU B N 1
ATOM 1598 C CA . GLU B 1 45 ? -11.607 12.641 -0.071 1 94.83 45 GLU B CA 1
ATOM 1599 C C . GLU B 1 45 ? -10.494 13.6 0.341 1 94.83 45 GLU B C 1
ATOM 1601 O O . GLU B 1 45 ? -10.749 14.607 1.005 1 94.83 45 GLU B O 1
ATOM 1606 N N . ALA B 1 46 ? -9.352 13.272 -0.069 1 97.97 46 ALA B N 1
ATOM 1607 C CA . ALA B 1 46 ? -8.202 14.026 0.423 1 97.97 46 ALA B CA 1
ATOM 1608 C C . ALA B 1 46 ? -7.468 14.718 -0.722 1 97.97 46 ALA B C 1
ATOM 1610 O O . ALA B 1 46 ? -7.655 14.366 -1.889 1 97.97 46 ALA B O 1
ATOM 1611 N N . TYR B 1 47 ? -6.725 15.717 -0.361 1 98.73 47 TYR B N 1
ATOM 1612 C CA . TYR B 1 47 ? -5.644 16.222 -1.201 1 98.73 47 TYR B CA 1
ATOM 1613 C C . TYR B 1 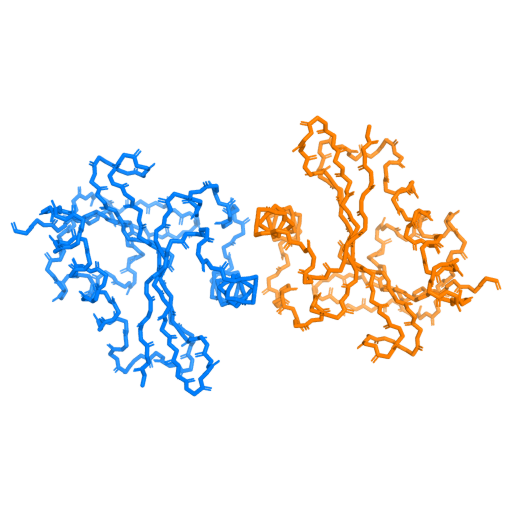47 ? -4.314 15.583 -0.821 1 98.73 47 TYR B C 1
ATOM 1615 O O . TYR B 1 47 ? -4.073 15.287 0.351 1 98.73 47 TYR B O 1
ATOM 1623 N N . HIS B 1 48 ? -3.531 15.374 -1.794 1 98.9 48 HIS B N 1
ATOM 1624 C CA . HIS B 1 48 ? -2.237 14.72 -1.641 1 98.9 48 HIS B CA 1
ATOM 1625 C C . HIS B 1 48 ? -1.096 15.657 -2.023 1 98.9 48 HIS B C 1
ATOM 1627 O O . HIS B 1 48 ? -1.038 16.141 -3.156 1 98.9 48 HIS B O 1
ATOM 1633 N N . LEU B 1 49 ? -0.273 15.975 -1.115 1 98.91 49 LEU B N 1
ATOM 1634 C CA . LEU B 1 49 ? 0.892 16.818 -1.359 1 98.91 49 LEU B CA 1
ATOM 1635 C C . LEU B 1 49 ? 2.142 15.97 -1.567 1 98.91 49 LEU B C 1
ATOM 1637 O O . LEU B 1 49 ? 2.549 15.227 -0.671 1 98.91 49 LEU B O 1
ATOM 1641 N N . LEU B 1 50 ? 2.698 16.057 -2.724 1 98.83 50 LEU B N 1
ATOM 1642 C CA . LEU B 1 50 ? 3.873 15.294 -3.13 1 98.83 50 LEU B CA 1
ATOM 1643 C C . LEU B 1 50 ? 5.119 16.174 -3.133 1 98.83 50 LEU B C 1
ATOM 1645 O O . LEU B 1 50 ? 5.105 17.274 -3.689 1 98.83 50 LEU B O 1
ATOM 1649 N N . VAL B 1 51 ? 6.123 15.715 -2.478 1 98.73 51 VAL B N 1
ATOM 1650 C CA . VAL B 1 51 ? 7.428 16.367 -2.52 1 98.73 51 VAL B CA 1
ATOM 1651 C C . VAL B 1 51 ? 8.399 15.527 -3.347 1 98.73 51 VAL B C 1
ATOM 1653 O O . VAL B 1 51 ? 8.732 14.401 -2.97 1 98.73 51 VAL B O 1
ATOM 1656 N N . CYS B 1 52 ? 8.925 16.08 -4.42 1 98.17 52 CYS B N 1
ATOM 1657 C CA . CYS B 1 52 ? 9.776 15.317 -5.325 1 98.17 52 CYS B CA 1
ATOM 1658 C C . CYS B 1 52 ? 11.152 15.96 -5.452 1 98.17 52 CYS B C 1
ATOM 1660 O O . CYS B 1 52 ? 11.268 17.186 -5.485 1 98.17 52 CYS B O 1
ATOM 1662 N N . TYR B 1 53 ? 12.132 15.148 -5.424 1 96.92 53 TYR B N 1
ATOM 1663 C CA . TYR B 1 53 ? 13.51 15.518 -5.726 1 96.92 53 TYR B CA 1
ATOM 1664 C C . TYR B 1 53 ? 14.065 14.674 -6.867 1 96.92 53 TYR B C 1
ATOM 1666 O O . TYR B 1 53 ? 14.119 13.445 -6.769 1 96.92 53 TYR B O 1
ATOM 1674 N N . LYS B 1 54 ? 14.597 15.184 -7.999 1 93.45 54 LYS B N 1
ATOM 1675 C CA . LYS B 1 54 ? 15.096 14.498 -9.187 1 93.45 54 LYS B CA 1
ATOM 1676 C C . LYS B 1 54 ? 14.129 13.408 -9.64 1 93.45 54 LYS B C 1
ATOM 1678 O O . LYS B 1 54 ? 14.533 12.264 -9.859 1 93.45 54 LYS B O 1
ATOM 1683 N N . ASP B 1 55 ? 12.769 13.665 -9.571 1 90.41 55 ASP B N 1
ATOM 1684 C CA . ASP B 1 55 ? 11.689 12.824 -10.078 1 90.41 55 ASP B CA 1
ATOM 1685 C C . ASP B 1 55 ? 11.394 11.672 -9.121 1 90.41 55 ASP B C 1
ATOM 1687 O O . ASP B 1 55 ? 10.665 10.74 -9.469 1 90.41 55 ASP B O 1
ATOM 1691 N N . LYS B 1 56 ? 11.975 11.733 -8.027 1 96.3 56 LYS B N 1
ATOM 1692 C CA . LYS B 1 56 ? 11.709 10.755 -6.976 1 96.3 56 LYS B CA 1
ATOM 1693 C C . LYS B 1 56 ? 10.822 11.349 -5.886 1 96.3 56 LYS B C 1
ATOM 1695 O O . LYS B 1 56 ? 11.064 12.464 -5.42 1 96.3 56 LYS B O 1
ATOM 1700 N N . LEU B 1 57 ? 9.752 10.689 -5.525 1 98.58 57 LEU B N 1
ATOM 1701 C CA . LEU B 1 57 ? 8.922 11.091 -4.395 1 98.58 57 LEU B CA 1
ATOM 1702 C C . LEU B 1 57 ? 9.648 10.85 -3.075 1 98.58 57 LEU B C 1
ATOM 1704 O O . LEU B 1 57 ? 9.948 9.705 -2.727 1 98.58 57 LEU B O 1
ATOM 1708 N N . ILE B 1 58 ? 9.964 11.903 -2.312 1 98.48 58 ILE B N 1
ATOM 1709 C CA . ILE B 1 58 ? 10.801 11.741 -1.129 1 98.48 58 ILE B CA 1
ATOM 1710 C C . ILE B 1 58 ? 10.018 12.148 0.117 1 98.48 58 ILE B C 1
ATOM 1712 O O . ILE B 1 58 ? 10.447 11.882 1.242 1 98.48 58 ILE B O 1
ATOM 1716 N N . GLY B 1 59 ? 8.91 12.81 -0.08 1 98.65 59 GLY B N 1
ATOM 1717 C CA . GLY B 1 59 ? 8.034 13.253 0.993 1 98.65 59 GLY B CA 1
ATOM 1718 C C . GLY B 1 59 ? 6.573 13.305 0.586 1 98.65 59 GLY B C 1
ATOM 1719 O O . GLY B 1 59 ? 6.257 13.419 -0.6 1 98.65 59 GLY B O 1
ATOM 1720 N N . TYR B 1 60 ? 5.768 13.226 1.562 1 98.85 60 TYR B N 1
ATOM 1721 C CA . TYR B 1 60 ? 4.337 13.131 1.295 1 98.85 60 TYR B CA 1
ATOM 1722 C C . TYR B 1 60 ? 3.526 13.503 2.53 1 98.85 60 TYR B C 1
ATOM 1724 O O . TYR B 1 60 ? 3.944 13.236 3.659 1 98.85 60 TYR B O 1
ATOM 1732 N N . CYS B 1 61 ? 2.386 14.104 2.334 1 98.8 61 CYS B N 1
ATOM 1733 C CA . CYS B 1 61 ? 1.364 14.153 3.374 1 98.8 61 CYS B CA 1
ATOM 1734 C C . CYS B 1 61 ? -0.031 14.221 2.764 1 98.8 61 CYS B C 1
ATOM 1736 O O . CYS B 1 61 ? -0.183 14.552 1.587 1 98.8 61 CYS B O 1
ATOM 1738 N N . ARG B 1 62 ? -0.983 13.882 3.55 1 98.78 62 ARG B N 1
ATOM 1739 C CA . ARG B 1 62 ? -2.39 13.871 3.162 1 98.78 62 ARG B CA 1
ATOM 1740 C C . ARG B 1 62 ? -3.157 14.995 3.851 1 98.78 62 ARG B C 1
ATOM 1742 O O . ARG B 1 62 ? -3.035 15.184 5.063 1 98.78 62 ARG B O 1
ATOM 1749 N N . ILE B 1 63 ? -3.886 15.784 3.051 1 98.82 63 ILE B N 1
ATOM 1750 C CA . ILE B 1 63 ? -4.734 16.852 3.569 1 98.82 63 ILE B CA 1
ATOM 1751 C C . ILE B 1 63 ? -6.2 16.434 3.484 1 98.82 63 ILE B C 1
ATOM 1753 O O . ILE B 1 63 ? -6.725 16.208 2.392 1 98.82 63 ILE B O 1
ATOM 1757 N N . LEU B 1 64 ? -6.821 16.349 4.638 1 98.59 64 LEU B N 1
ATOM 1758 C CA . LEU B 1 64 ? -8.225 15.957 4.702 1 98.59 64 LEU B CA 1
ATOM 1759 C C . LEU B 1 64 ? -9.115 17.166 4.971 1 98.59 64 LEU B C 1
ATOM 1761 O O . LEU B 1 64 ? -8.796 18 5.822 1 98.59 64 LEU B O 1
ATOM 1765 N N . LYS B 1 65 ? -10.227 17.24 4.314 1 97.05 65 LYS B N 1
ATOM 1766 C CA . LYS B 1 65 ? -11.185 18.323 4.518 1 97.05 65 LYS B CA 1
ATOM 1767 C C . LYS B 1 65 ? -11.857 18.212 5.884 1 97.05 65 LYS B C 1
ATOM 1769 O O . LYS B 1 65 ? -11.859 17.142 6.495 1 97.05 65 LYS B O 1
ATOM 1774 N N . ALA B 1 66 ? -12.379 19.387 6.269 1 96.94 66 ALA B N 1
ATOM 1775 C CA . ALA B 1 66 ? -13.184 19.382 7.488 1 96.94 66 ALA B CA 1
ATOM 1776 C C . ALA B 1 66 ? -14.305 18.35 7.401 1 96.94 66 ALA B C 1
ATOM 1778 O O . ALA B 1 66 ? -14.944 18.206 6.357 1 96.94 66 ALA B O 1
ATOM 1779 N N . GLY B 1 67 ? -14.489 17.601 8.498 1 96.15 67 GLY B N 1
ATOM 1780 C CA . GLY B 1 67 ? -15.596 16.66 8.554 1 96.15 67 GLY B CA 1
ATOM 1781 C C . GLY B 1 67 ? -15.188 15.239 8.215 1 96.15 67 GLY B C 1
ATOM 1782 O O . GLY B 1 67 ? -15.965 14.301 8.411 1 96.15 67 GLY B O 1
ATOM 1783 N N . VAL B 1 68 ? -13.957 15.088 7.767 1 96.32 68 VAL B N 1
ATOM 1784 C CA . VAL B 1 68 ? -13.535 13.747 7.375 1 96.32 68 VAL B CA 1
ATOM 1785 C C . VAL B 1 68 ? -12.95 13.017 8.582 1 96.32 68 VAL B C 1
ATOM 1787 O O . VAL B 1 68 ? -13.403 11.924 8.933 1 96.32 68 VAL B O 1
ATOM 1790 N N . SER B 1 69 ? -11.977 13.633 9.219 1 95.27 69 SER B N 1
ATOM 1791 C CA . SER B 1 69 ? -11.382 13.042 10.413 1 95.27 69 SER B CA 1
ATOM 1792 C C . SER B 1 69 ? -11.726 13.851 11.66 1 95.27 69 SER B C 1
ATOM 1794 O O . SER B 1 69 ? -11.84 13.295 12.754 1 95.27 69 SER B O 1
ATOM 1796 N N . TYR B 1 70 ? -11.77 15.138 11.445 1 95.6 70 TYR B N 1
ATOM 1797 C CA . TYR B 1 70 ? -12.128 16.095 12.486 1 95.6 70 TYR B CA 1
ATOM 1798 C C . TYR B 1 70 ? -13.135 17.114 11.966 1 95.6 70 TYR B C 1
ATOM 1800 O O . TYR B 1 70 ? -13.477 17.11 10.78 1 9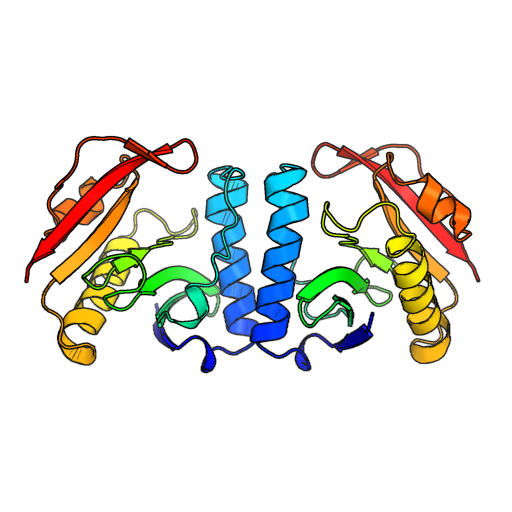5.6 70 TYR B O 1
ATOM 1808 N N . ASP B 1 71 ? -13.614 17.914 12.914 1 96.37 71 ASP B N 1
ATOM 1809 C CA . ASP B 1 71 ? -14.504 19 12.514 1 96.37 71 ASP B CA 1
ATOM 1810 C C . ASP B 1 71 ? -13.746 20.073 11.737 1 96.37 71 ASP B C 1
ATOM 1812 O O . ASP B 1 71 ? -14.357 20.93 11.095 1 96.37 71 ASP B O 1
ATOM 1816 N N . ALA B 1 72 ? -12.434 20.06 11.722 1 97.7 72 ALA B N 1
ATOM 1817 C CA . ALA B 1 72 ? -11.531 20.926 10.968 1 97.7 72 ALA B CA 1
ATOM 1818 C C . ALA B 1 72 ? -10.667 20.114 10.008 1 97.7 72 ALA B C 1
ATOM 1820 O O . ALA B 1 72 ? -10.552 18.894 10.147 1 97.7 72 ALA B O 1
ATOM 1821 N N . PRO B 1 73 ? -10.072 20.85 8.98 1 98.41 73 PRO B N 1
ATOM 1822 C CA . PRO B 1 73 ? -9.108 20.125 8.15 1 98.41 73 PRO B CA 1
ATOM 1823 C C . PRO B 1 73 ? -7.964 19.523 8.963 1 98.41 73 PRO B C 1
ATOM 1825 O O . PRO B 1 73 ? -7.628 20.033 10.035 1 98.41 73 PRO B O 1
ATOM 1828 N N . SER B 1 74 ? -7.495 18.466 8.438 1 98.52 74 SER B N 1
ATOM 1829 C CA . SER B 1 74 ? -6.399 17.792 9.126 1 98.52 74 SER B CA 1
ATOM 1830 C C . SER B 1 74 ? -5.314 17.359 8.146 1 98.52 74 SER B C 1
ATOM 1832 O O . SER B 1 74 ? -5.57 17.225 6.948 1 98.52 74 SER B O 1
ATOM 1834 N N . ILE B 1 75 ? -4.163 17.262 8.641 1 98.49 75 ILE B N 1
ATOM 1835 C CA . ILE B 1 75 ? -3.012 16.766 7.894 1 98.49 75 ILE B CA 1
ATOM 1836 C C . ILE B 1 75 ? -2.512 15.466 8.52 1 98.49 75 ILE B C 1
ATOM 1838 O O . ILE B 1 75 ? -2.379 15.369 9.743 1 98.49 75 ILE B O 1
ATOM 1842 N N . GLY B 1 76 ? -2.346 14.432 7.722 1 97.48 76 GLY B N 1
ATOM 1843 C CA . GLY B 1 76 ? -1.861 13.15 8.207 1 97.48 76 GLY B CA 1
ATOM 1844 C C . GLY B 1 76 ? -0.985 12.424 7.204 1 97.48 76 GLY B C 1
ATOM 1845 O O . GLY B 1 76 ? -0.674 12.963 6.139 1 97.48 76 GLY B O 1
ATOM 1846 N N . ARG B 1 77 ? -0.476 11.279 7.658 1 97.7 77 ARG B N 1
ATOM 1847 C CA . ARG B 1 77 ? 0.4 10.436 6.852 1 97.7 77 ARG B CA 1
ATOM 1848 C C . ARG B 1 77 ? 1.62 11.215 6.373 1 97.7 77 ARG B C 1
ATOM 1850 O O . ARG B 1 77 ? 1.993 11.135 5.2 1 97.7 77 ARG B O 1
ATOM 1857 N N . VAL B 1 78 ? 2.056 12.029 7.281 1 97.99 78 VAL B N 1
ATOM 1858 C CA . VAL B 1 78 ? 3.224 12.86 7.007 1 97.99 78 VAL B CA 1
ATOM 1859 C C . VAL B 1 78 ? 4.486 11.999 7.023 1 97.99 78 VAL B C 1
ATOM 1861 O O . VAL B 1 78 ? 4.759 11.306 8.006 1 97.99 78 VAL B O 1
ATOM 1864 N N . LEU B 1 79 ? 5.242 12.058 5.912 1 98.07 79 LEU B N 1
ATOM 1865 C CA . LEU B 1 79 ? 6.454 11.246 5.901 1 98.07 79 LEU B CA 1
ATOM 1866 C C . LEU B 1 79 ? 7.532 11.889 5.036 1 98.07 79 LEU B C 1
ATOM 1868 O O . LEU B 1 79 ? 7.222 12.618 4.091 1 98.07 79 LEU B O 1
ATOM 1872 N N . ILE B 1 80 ? 8.736 11.742 5.422 1 98.08 80 ILE B N 1
ATOM 1873 C CA . ILE B 1 80 ? 9.951 11.985 4.653 1 98.08 80 ILE B CA 1
ATOM 1874 C C . ILE B 1 80 ? 10.804 10.718 4.62 1 98.08 80 ILE B C 1
ATOM 1876 O O . ILE B 1 80 ? 10.997 10.066 5.648 1 98.08 80 ILE B O 1
ATOM 1880 N N . LEU B 1 81 ? 11.235 10.295 3.44 1 98.17 81 LEU B N 1
ATOM 1881 C CA . LEU B 1 81 ? 12.126 9.142 3.369 1 98.17 81 LEU B CA 1
ATOM 1882 C C . LEU B 1 81 ? 13.357 9.352 4.244 1 98.17 81 LEU B C 1
ATOM 1884 O O . LEU B 1 81 ? 13.893 10.46 4.313 1 98.17 81 LEU B O 1
ATOM 1888 N N . LYS B 1 82 ? 13.817 8.326 4.82 1 97.4 82 LYS B N 1
ATOM 1889 C CA . LYS B 1 82 ? 14.863 8.343 5.839 1 97.4 82 LYS B CA 1
ATOM 1890 C C . LYS B 1 82 ? 16.091 9.108 5.353 1 97.4 82 LYS B C 1
ATOM 1892 O O . LYS B 1 82 ? 16.628 9.952 6.074 1 97.4 82 LYS B O 1
ATOM 1897 N N . GLU B 1 83 ? 16.467 8.913 4.143 1 96.12 83 GLU B N 1
ATOM 1898 C CA . GLU B 1 83 ? 17.694 9.471 3.583 1 96.12 83 GLU B CA 1
ATOM 1899 C C . GLU B 1 83 ? 17.582 10.983 3.404 1 96.12 83 GLU B C 1
ATOM 1901 O O . GLU B 1 83 ? 18.586 11.664 3.187 1 96.12 83 GLU B O 1
ATOM 1906 N N . TYR B 1 84 ? 16.402 11.553 3.546 1 96.92 84 TYR B N 1
ATOM 1907 C CA . TYR B 1 84 ? 16.204 12.969 3.258 1 96.92 84 TYR B CA 1
ATOM 1908 C C . TYR B 1 84 ? 15.763 13.723 4.507 1 96.92 84 TYR B C 1
ATOM 1910 O O . TYR B 1 84 ? 15.417 14.905 4.436 1 96.92 84 TYR B O 1
ATOM 1918 N N . ARG B 1 85 ? 15.819 13.047 5.587 1 95.92 85 ARG B N 1
ATOM 1919 C CA . ARG B 1 85 ? 15.387 13.667 6.835 1 95.92 85 ARG B CA 1
ATOM 1920 C C . ARG B 1 85 ? 16.481 14.562 7.409 1 95.92 85 ARG B C 1
ATOM 1922 O O . ARG B 1 85 ? 17.648 14.444 7.032 1 95.92 85 ARG B O 1
ATOM 1929 N N . GLY B 1 86 ? 15.975 15.564 8.235 1 92.15 86 GLY B N 1
ATOM 1930 C CA . GLY B 1 86 ? 16.921 16.452 8.891 1 92.15 86 GLY B CA 1
ATOM 1931 C C . GLY B 1 86 ? 17.33 17.631 8.028 1 92.15 86 GLY B C 1
ATOM 1932 O O . GLY B 1 86 ? 18.307 18.32 8.331 1 92.15 86 GLY B O 1
ATOM 1933 N N . SER B 1 87 ? 16.642 17.91 6.929 1 90.74 87 SER B N 1
ATOM 1934 C CA . SER B 1 87 ? 17.042 18.964 6.002 1 90.74 87 SER B CA 1
ATOM 1935 C C . SER B 1 87 ? 16 20.077 5.949 1 90.74 87 SER B C 1
ATOM 1937 O O . SER B 1 87 ? 16.077 20.966 5.098 1 90.74 87 SER B O 1
ATOM 1939 N N . GLY B 1 88 ? 15.039 19.927 6.765 1 94.52 88 GLY B N 1
ATOM 1940 C CA . GLY B 1 88 ? 14.022 20.966 6.809 1 94.52 88 GLY B CA 1
ATOM 1941 C C . GLY B 1 88 ? 12.884 20.728 5.833 1 94.52 88 GLY B C 1
ATOM 1942 O O . GLY B 1 88 ? 11.951 21.53 5.753 1 94.52 88 GLY B O 1
ATOM 1943 N N . ILE B 1 89 ? 12.884 19.654 5.123 1 97.1 89 ILE B N 1
ATOM 1944 C CA . ILE B 1 89 ? 11.908 19.338 4.086 1 97.1 89 ILE B CA 1
ATOM 1945 C C . ILE B 1 89 ? 10.522 19.186 4.71 1 97.1 89 ILE B C 1
ATOM 1947 O O . ILE B 1 89 ? 9.53 19.668 4.158 1 97.1 89 ILE B O 1
ATOM 1951 N N . ALA B 1 90 ? 10.482 18.551 5.85 1 97.53 90 ALA B N 1
ATOM 1952 C CA . ALA B 1 90 ? 9.202 18.339 6.522 1 97.53 90 ALA B CA 1
ATOM 1953 C C . ALA B 1 90 ? 8.55 19.668 6.891 1 97.53 90 ALA B C 1
ATOM 1955 O O . ALA B 1 90 ? 7.347 19.852 6.694 1 97.53 90 ALA B O 1
ATOM 1956 N N . LYS B 1 91 ? 9.328 20.548 7.43 1 97.19 91 LYS B N 1
ATOM 1957 C CA . LYS B 1 91 ? 8.821 21.865 7.803 1 97.19 91 LYS B CA 1
ATOM 1958 C C . LYS B 1 91 ? 8.263 22.604 6.59 1 97.19 91 LYS B C 1
ATOM 1960 O O . LYS B 1 91 ? 7.166 23.162 6.648 1 97.19 91 LYS B O 1
ATOM 1965 N N . GLU B 1 92 ? 9.042 22.599 5.539 1 97.96 92 GLU B N 1
ATOM 1966 C CA . GLU B 1 92 ? 8.609 23.268 4.316 1 97.96 92 GLU B CA 1
ATOM 1967 C C . GLU B 1 92 ? 7.342 22.627 3.755 1 97.96 92 GLU B C 1
ATOM 1969 O O . GLU B 1 92 ? 6.425 23.327 3.322 1 97.96 92 GLU B O 1
ATOM 1974 N N . MET B 1 93 ? 7.246 21.301 3.737 1 98.48 93 MET B N 1
ATOM 1975 C CA . MET B 1 93 ? 6.07 20.569 3.278 1 98.48 93 MET B CA 1
ATOM 1976 C C . MET B 1 93 ? 4.837 20.955 4.089 1 98.48 93 MET B C 1
ATOM 1978 O O . MET B 1 93 ? 3.779 21.232 3.523 1 98.48 93 MET B O 1
ATOM 1982 N N . MET B 1 94 ? 5.007 21.051 5.387 1 98.39 94 MET B N 1
ATOM 1983 C CA . MET B 1 94 ? 3.9 21.397 6.274 1 98.39 94 MET B CA 1
ATOM 1984 C C . MET B 1 94 ? 3.425 22.824 6.02 1 98.39 94 MET B C 1
ATOM 1986 O O . MET B 1 94 ? 2.222 23.089 6.006 1 98.39 94 MET B O 1
ATOM 1990 N N . LYS B 1 95 ? 4.339 23.687 5.8 1 98.3 95 LYS B N 1
ATOM 1991 C CA . LYS B 1 95 ? 3.959 25.063 5.495 1 98.3 95 LYS B CA 1
ATOM 1992 C C . LYS B 1 95 ? 3.127 25.134 4.218 1 98.3 95 LYS B C 1
ATOM 1994 O O . LYS B 1 95 ? 2.143 25.873 4.152 1 98.3 95 LYS B O 1
ATOM 1999 N N . LYS B 1 96 ? 3.551 24.417 3.214 1 98.65 96 LYS B N 1
ATOM 2000 C CA . LYS B 1 96 ? 2.803 24.382 1.961 1 98.65 96 LYS B CA 1
ATOM 2001 C C . LYS B 1 96 ? 1.406 23.805 2.17 1 98.65 96 LYS B C 1
ATOM 2003 O O . LYS B 1 96 ? 0.439 24.272 1.565 1 98.65 96 LYS B O 1
ATOM 2008 N N . ALA B 1 97 ? 1.314 22.753 2.953 1 98.74 97 ALA B N 1
ATOM 2009 C CA . ALA B 1 97 ? 0.015 22.167 3.273 1 98.74 97 ALA B CA 1
ATOM 2010 C C . ALA B 1 97 ? -0.87 23.165 4.013 1 98.74 97 ALA B C 1
ATOM 2012 O O . ALA B 1 97 ? -2.053 23.309 3.697 1 98.74 97 ALA B O 1
ATOM 2013 N N . MET B 1 98 ? -0.284 23.857 4.992 1 98.61 98 MET B N 1
ATOM 2014 C CA . MET B 1 98 ? -1.02 24.853 5.764 1 98.61 98 MET B CA 1
ATOM 2015 C C . MET B 1 98 ? -1.501 25.99 4.868 1 98.61 98 MET B C 1
ATOM 2017 O O . MET B 1 98 ? -2.657 26.407 4.953 1 98.61 98 MET B O 1
ATOM 2021 N N . ASP B 1 99 ? -0.634 26.44 4.003 1 98.42 99 ASP B N 1
ATOM 2022 C CA . ASP B 1 99 ? -1.008 27.498 3.07 1 98.42 99 ASP B CA 1
ATOM 2023 C C . ASP B 1 99 ? -2.175 27.063 2.186 1 98.42 99 ASP B C 1
ATOM 2025 O O . ASP B 1 99 ? -3.085 27.851 1.919 1 98.42 99 ASP B O 1
ATOM 2029 N N . PHE B 1 100 ? -2.117 25.868 1.688 1 98.79 100 PHE B N 1
ATOM 2030 C CA . PHE B 1 100 ? -3.2 25.334 0.871 1 98.79 100 PHE B CA 1
ATOM 2031 C C . PHE B 1 100 ? -4.518 25.354 1.637 1 98.79 100 PHE B C 1
ATOM 2033 O O . PHE B 1 100 ? -5.549 25.759 1.098 1 98.79 100 PHE B O 1
ATOM 2040 N N . ILE B 1 101 ? -4.477 24.928 2.894 1 98.54 101 ILE B N 1
ATOM 2041 C CA . ILE B 1 101 ? -5.672 24.865 3.728 1 98.54 101 ILE B CA 1
ATOM 2042 C C . ILE B 1 101 ? -6.211 26.274 3.965 1 98.54 101 ILE B C 1
ATOM 2044 O O . ILE B 1 101 ? -7.415 26.513 3.848 1 98.54 101 ILE B O 1
ATOM 2048 N N . PHE B 1 102 ? -5.325 27.238 4.239 1 97.88 102 PHE B N 1
ATOM 2049 C CA . PHE B 1 102 ? -5.735 28.588 4.607 1 97.88 102 PHE B CA 1
ATOM 2050 C C . PHE B 1 102 ? -6.183 29.371 3.379 1 97.88 102 PHE B C 1
ATOM 2052 O O . PHE B 1 102 ? -7.198 30.069 3.418 1 97.88 102 PHE B O 1
ATOM 2059 N N . TYR B 1 103 ? -5.486 29.214 2.322 1 97.57 103 TYR B N 1
ATOM 2060 C CA . TYR B 1 103 ? -5.699 30.145 1.22 1 97.57 103 TYR B CA 1
ATOM 2061 C C . TYR B 1 103 ? -6.539 29.507 0.12 1 97.57 103 TYR B C 1
ATOM 2063 O O . TYR B 1 103 ? -7.268 30.199 -0.594 1 97.57 103 TYR B O 1
ATOM 2071 N N . LYS B 1 104 ? -6.441 28.259 -0.042 1 97.26 104 LYS B N 1
ATOM 2072 C CA . LYS B 1 104 ? -7.217 27.592 -1.084 1 97.26 104 LYS B CA 1
ATOM 2073 C C . LYS B 1 104 ? -8.518 27.027 -0.523 1 97.26 104 LYS B C 1
ATOM 2075 O O . LYS B 1 104 ? -9.585 27.206 -1.114 1 97.26 104 LYS B O 1
ATOM 2080 N N . LEU B 1 105 ? -8.374 26.388 0.597 1 97.22 105 LEU B N 1
ATOM 2081 C CA . LEU B 1 105 ? -9.576 25.829 1.206 1 97.22 105 LEU B CA 1
ATOM 2082 C C . LEU B 1 105 ? -10.276 26.866 2.078 1 97.22 105 LEU B C 1
ATOM 2084 O O . LEU B 1 105 ? -11.406 26.65 2.522 1 97.22 105 LEU B O 1
ATOM 2088 N N . GLU B 1 106 ? -9.603 27.954 2.375 1 97.18 106 GLU B N 1
ATOM 2089 C CA . GLU B 1 106 ? -10.147 29.073 3.138 1 97.18 106 GLU B CA 1
ATOM 2090 C C . GLU B 1 106 ? -10.634 28.621 4.511 1 97.18 106 GLU B C 1
ATOM 2092 O O . GLU B 1 106 ? -11.757 28.935 4.912 1 97.18 106 GLU B O 1
ATOM 2097 N N . GLU B 1 107 ? -9.821 27.805 5.153 1 97.54 107 GLU B N 1
ATOM 2098 C CA . GLU B 1 107 ? -10.027 27.37 6.531 1 97.54 107 GLU B CA 1
ATOM 2099 C C . GLU B 1 107 ? -9.059 28.069 7.481 1 97.54 107 GLU B C 1
ATOM 2101 O O . GLU B 1 107 ? -8.004 28.548 7.059 1 97.54 107 GLU B O 1
ATOM 2106 N N . ASN B 1 108 ? -9.477 28.064 8.739 1 97.2 108 ASN B N 1
ATOM 2107 C CA . ASN B 1 108 ? -8.679 28.859 9.667 1 97.2 108 ASN B CA 1
ATOM 2108 C C . ASN B 1 108 ? -8.164 28.016 10.829 1 97.2 108 ASN B C 1
ATOM 2110 O O . ASN B 1 108 ? -7.621 28.551 11.797 1 97.2 108 ASN B O 1
ATOM 2114 N N . GLU B 1 109 ? -8.376 26.75 10.755 1 98.13 109 GLU B N 1
ATOM 2115 C CA . GLU B 1 109 ? -7.828 25.85 11.765 1 98.13 109 GLU B CA 1
ATOM 2116 C C . GLU B 1 109 ? -7.379 24.53 11.143 1 98.13 109 GLU B C 1
ATOM 2118 O O . GLU B 1 109 ? -7.809 24.18 10.042 1 98.13 109 GLU B O 1
ATOM 2123 N N . ILE B 1 110 ? -6.543 23.917 11.727 1 98.57 110 ILE B N 1
ATOM 2124 C CA . ILE B 1 110 ? -6.015 22.619 11.322 1 98.57 110 ILE B CA 1
ATOM 2125 C C . ILE B 1 110 ? -5.849 21.724 12.548 1 98.57 110 ILE B C 1
ATOM 2127 O O . ILE B 1 110 ? -5.392 22.18 13.599 1 98.57 110 ILE B O 1
ATOM 2131 N N . LYS B 1 111 ? -6.209 20.505 12.416 1 98.33 111 LYS B N 1
ATOM 2132 C CA . LYS B 1 111 ? -5.985 19.527 13.476 1 98.33 111 LYS B CA 1
ATOM 2133 C C . LYS B 1 111 ? -5.143 18.356 12.976 1 98.33 111 LYS B C 1
ATOM 2135 O O . LYS B 1 111 ? -5.129 18.063 11.778 1 98.33 111 LYS B O 1
ATOM 2140 N N . LEU B 1 112 ? -4.424 17.748 13.841 1 97.25 112 LEU B N 1
ATOM 2141 C CA . LEU B 1 112 ? -3.711 16.521 13.501 1 97.25 112 LEU B CA 1
ATOM 2142 C C . LEU B 1 112 ? -3.393 15.712 14.754 1 97.25 112 LEU B C 1
ATOM 2144 O O . LEU B 1 112 ? -3.505 16.221 15.872 1 97.25 112 LEU B O 1
ATOM 2148 N N . SER B 1 113 ? -3.128 14.414 14.563 1 96.56 113 SER B N 1
ATOM 2149 C CA . SER B 1 113 ? -2.592 13.515 15.58 1 96.56 113 SER B CA 1
ATOM 2150 C C . SER B 1 113 ? -1.098 13.282 15.38 1 96.56 113 SER B C 1
ATOM 2152 O O . SER B 1 113 ? -0.694 12.546 14.478 1 96.56 113 SER B O 1
ATOM 2154 N N . ALA B 1 114 ? -0.319 13.907 16.191 1 95.56 114 ALA B N 1
ATOM 2155 C CA . ALA B 1 114 ? 1.134 13.858 16.053 1 95.56 114 ALA B CA 1
ATOM 2156 C C . ALA B 1 114 ? 1.721 12.693 16.845 1 95.56 114 ALA B C 1
ATOM 2158 O O . ALA B 1 114 ? 1.344 12.465 17.997 1 95.56 114 ALA B O 1
ATOM 2159 N N . GLN B 1 115 ? 2.591 11.958 16.132 1 93.2 115 GLN B N 1
ATOM 2160 C CA . GLN B 1 115 ? 3.444 11.094 16.941 1 93.2 115 GLN B CA 1
ATOM 2161 C C . GLN B 1 115 ? 4.265 11.907 17.937 1 93.2 115 GLN B C 1
ATOM 2163 O O . GLN B 1 115 ? 4.753 12.99 17.609 1 93.2 115 GLN B O 1
ATOM 2168 N N . LEU B 1 116 ? 4.49 11.406 19.081 1 92.71 116 LEU B N 1
ATOM 2169 C CA . LEU B 1 116 ? 5.115 12.156 20.165 1 92.71 116 LEU B CA 1
ATOM 2170 C C . LEU B 1 116 ? 6.534 12.572 19.791 1 92.71 116 LEU B C 1
ATOM 2172 O O . LEU B 1 116 ? 6.971 13.675 20.128 1 92.71 116 LEU B O 1
ATOM 2176 N N . TYR B 1 117 ? 7.197 11.749 19.069 1 90.19 117 TYR B N 1
ATOM 2177 C CA . TYR B 1 117 ? 8.606 12.013 18.8 1 90.19 117 TYR B CA 1
ATOM 2178 C C . TYR B 1 117 ? 8.765 13.147 17.794 1 90.19 117 TYR B C 1
ATOM 2180 O O . TYR B 1 117 ? 9.83 13.762 17.705 1 90.19 117 TYR B O 1
ATOM 2188 N N . VAL B 1 118 ? 7.719 13.546 17.051 1 91.22 118 VAL B N 1
ATOM 2189 C CA . VAL B 1 118 ? 7.829 14.638 16.089 1 91.22 118 VAL B CA 1
ATOM 2190 C C . VAL B 1 118 ? 6.98 15.82 16.55 1 91.22 118 VAL B C 1
ATOM 2192 O O . VAL B 1 118 ? 6.719 16.745 15.776 1 91.22 118 VAL B O 1
ATOM 2195 N N . ARG B 1 119 ? 6.566 15.827 17.731 1 93.37 119 ARG B N 1
ATOM 2196 C CA . ARG B 1 119 ? 5.746 16.891 18.301 1 93.37 119 ARG B CA 1
ATOM 2197 C C . ARG B 1 119 ? 6.409 18.252 18.116 1 93.37 119 ARG B C 1
ATOM 2199 O O . ARG B 1 119 ? 5.733 19.245 17.836 1 93.37 119 ARG B O 1
ATOM 2206 N N . ASN B 1 120 ? 7.698 18.273 18.318 1 93.47 120 ASN B N 1
ATOM 2207 C CA . ASN B 1 120 ? 8.437 19.53 18.251 1 93.47 120 ASN B CA 1
ATOM 2208 C C . ASN B 1 120 ? 8.319 20.176 16.874 1 93.47 120 ASN B C 1
ATOM 2210 O O . ASN B 1 120 ? 8.302 21.403 16.759 1 93.47 120 ASN B O 1
ATOM 2214 N N . LEU B 1 121 ? 8.285 19.413 15.867 1 94.53 121 LEU B N 1
ATOM 2215 C CA . LEU B 1 121 ? 8.093 19.921 14.513 1 94.53 121 LEU B CA 1
ATOM 2216 C C . LEU B 1 121 ? 6.808 20.736 14.415 1 94.53 121 LEU B C 1
ATOM 2218 O O . LEU B 1 121 ? 6.819 21.863 13.916 1 94.53 121 LEU B O 1
ATOM 2222 N N . TYR B 1 122 ? 5.751 20.209 14.937 1 97.26 122 TYR B N 1
ATOM 2223 C CA . TYR B 1 122 ? 4.438 20.834 14.815 1 97.26 122 TYR B CA 1
ATOM 2224 C C . TYR B 1 122 ? 4.319 22.038 15.741 1 97.26 122 TYR B C 1
ATOM 2226 O O . TYR B 1 122 ? 3.682 23.035 15.394 1 97.26 122 TYR B O 1
ATOM 2234 N N . GLU B 1 123 ? 4.983 21.91 16.905 1 97.17 123 GLU B N 1
ATOM 2235 C CA . GLU B 1 123 ? 5.02 23.065 17.797 1 97.17 123 GLU B CA 1
ATOM 2236 C C . GLU B 1 123 ? 5.744 24.241 17.147 1 97.17 123 GLU B C 1
ATOM 2238 O O . GLU B 1 123 ? 5.3 25.386 17.253 1 97.17 123 GLU B O 1
ATOM 2243 N N . ALA B 1 124 ? 6.805 23.97 16.494 1 96.37 124 ALA B N 1
ATOM 2244 C CA . ALA B 1 124 ? 7.59 24.998 15.817 1 96.37 124 ALA B CA 1
ATOM 2245 C C . ALA B 1 124 ? 6.785 25.657 14.701 1 96.37 124 ALA B C 1
ATOM 2247 O O . ALA B 1 124 ? 7.072 26.789 14.306 1 96.37 124 ALA B O 1
ATOM 2248 N N . LEU B 1 125 ? 5.792 25.017 14.227 1 97.12 125 LEU B N 1
ATOM 2249 C CA . LEU B 1 125 ? 4.958 25.524 13.143 1 97.12 125 LEU B CA 1
ATOM 2250 C C . LEU B 1 125 ? 3.737 26.253 13.694 1 97.12 125 LEU B C 1
ATOM 2252 O O . LEU B 1 125 ? 2.918 26.767 12.928 1 97.12 125 LEU B O 1
ATOM 2256 N N . GLY B 1 126 ? 3.566 26.216 14.987 1 97.61 126 GLY B N 1
ATOM 2257 C CA . GLY B 1 126 ? 2.505 26.99 15.611 1 97.61 126 GLY B CA 1
ATOM 2258 C C . GLY B 1 126 ? 1.362 26.134 16.122 1 97.61 126 GLY B C 1
ATOM 2259 O O . GLY B 1 126 ? 0.367 26.655 16.63 1 97.61 126 GLY B O 1
ATOM 2260 N N . PHE B 1 127 ? 1.519 24.74 16.078 1 98.28 127 PHE B N 1
ATOM 2261 C CA . PHE B 1 127 ? 0.506 23.849 16.633 1 98.28 127 PHE B CA 1
ATOM 2262 C C . PHE B 1 127 ? 0.62 23.779 18.151 1 98.28 127 PHE B C 1
ATOM 2264 O O . PHE B 1 127 ? 1.719 23.882 18.702 1 98.28 127 PHE B O 1
ATOM 2271 N N . GLU B 1 128 ? -0.531 23.563 18.775 1 97.82 128 GLU B N 1
ATOM 2272 C CA . GLU B 1 128 ? -0.573 23.381 20.223 1 97.82 128 GLU B CA 1
ATOM 2273 C C . GLU B 1 128 ? -1.201 22.04 20.593 1 97.82 128 GLU B C 1
ATOM 2275 O O . GLU B 1 128 ? -2.182 21.617 19.977 1 97.82 128 GLU B O 1
ATOM 2280 N N . ALA B 1 129 ? -0.659 21.372 21.61 1 96.74 129 ALA B N 1
ATOM 2281 C CA . ALA B 1 129 ? -1.238 20.128 22.11 1 96.74 129 ALA B CA 1
ATOM 2282 C C . ALA B 1 129 ? -2.594 20.378 22.764 1 96.74 129 ALA B C 1
ATOM 2284 O O . ALA B 1 129 ? -2.746 21.312 23.555 1 96.74 129 ALA B O 1
ATOM 2285 N N . VAL B 1 130 ? -3.535 19.545 22.459 1 96.87 130 VAL B N 1
ATOM 2286 C CA . VAL B 1 130 ? -4.869 19.79 22.998 1 96.87 130 VAL B CA 1
ATOM 2287 C C . VAL B 1 130 ? -5.422 18.508 23.615 1 96.87 130 VAL B C 1
ATOM 2289 O O . VAL B 1 130 ? -6.624 18.402 23.87 1 96.87 130 VAL B O 1
ATOM 2292 N N . SER B 1 131 ? -4.663 17.517 23.745 1 95.19 131 SER B N 1
ATOM 2293 C CA . SER B 1 131 ? -5.064 16.265 24.379 1 95.19 131 SER B CA 1
ATOM 2294 C C . SER B 1 131 ? -3.956 15.719 25.274 1 95.19 131 SER B C 1
ATOM 2296 O O . SER B 1 131 ? -2.819 16.191 25.221 1 95.19 131 SER B O 1
ATOM 2298 N N . ASP B 1 132 ? -4.328 14.761 26.122 1 95.62 132 ASP B N 1
ATOM 2299 C CA . ASP B 1 132 ? -3.313 13.932 26.766 1 95.62 132 ASP B CA 1
ATOM 2300 C C . ASP B 1 132 ? -2.67 12.975 25.765 1 95.62 132 ASP B C 1
ATOM 2302 O O . ASP B 1 132 ? -3.153 12.827 24.641 1 95.62 132 ASP B O 1
ATOM 2306 N N . ILE B 1 133 ? -1.596 12.45 26.244 1 95.52 133 ILE B N 1
ATOM 2307 C CA . ILE B 1 133 ? -0.931 11.427 25.444 1 95.52 133 ILE B CA 1
ATOM 2308 C C . ILE B 1 133 ? -1.807 10.178 25.371 1 95.52 133 ILE B C 1
ATOM 2310 O O . ILE B 1 133 ? -2.392 9.764 26.374 1 95.52 133 ILE B O 1
ATOM 2314 N N . TYR B 1 134 ? -1.952 9.655 24.144 1 95.83 134 TYR B N 1
ATOM 2315 C CA . TYR B 1 134 ? -2.704 8.422 23.945 1 95.83 134 TYR B CA 1
ATOM 2316 C C . TYR B 1 134 ? -1.997 7.506 22.953 1 95.83 134 TYR B C 1
ATOM 2318 O O . TYR B 1 134 ? -1.141 7.953 22.187 1 95.83 134 TYR B O 1
ATOM 2326 N N . GLU B 1 135 ? -2.412 6.248 22.94 1 93.66 135 GLU B N 1
ATOM 2327 C CA . GLU B 1 135 ? -1.797 5.276 22.041 1 93.66 135 GLU B CA 1
ATOM 2328 C C . GLU B 1 135 ? -2.585 5.153 20.74 1 93.66 135 GLU B C 1
ATOM 2330 O O . GLU B 1 135 ? -3.813 5.052 20.758 1 93.66 135 GLU B O 1
ATOM 2335 N N . GLU B 1 136 ? -1.881 5.281 19.657 1 91.54 136 GLU B N 1
ATOM 2336 C CA . GLU B 1 136 ? -2.424 5.036 18.324 1 91.54 136 GLU B CA 1
ATOM 2337 C C . GLU B 1 136 ? -1.479 4.173 17.493 1 91.54 136 GLU B C 1
ATOM 2339 O O . GLU B 1 136 ? -0.305 4.513 17.327 1 91.54 136 GLU B O 1
ATOM 2344 N N . ALA B 1 137 ? -2.001 3.071 17.003 1 90.83 137 ALA B N 1
ATOM 2345 C CA . ALA B 1 137 ? -1.225 2.137 16.191 1 90.83 137 ALA B CA 1
ATOM 2346 C C . ALA B 1 137 ? 0.019 1.664 16.937 1 90.83 137 ALA B C 1
ATOM 2348 O O . ALA B 1 137 ? 1.101 1.563 16.352 1 90.83 137 ALA B O 1
ATOM 2349 N N . GLY B 1 138 ? -0.063 1.576 18.267 1 89.36 138 GLY B N 1
ATOM 2350 C CA . GLY B 1 138 ? 1.026 1.05 19.075 1 89.36 138 GLY B CA 1
ATOM 2351 C C . GLY B 1 138 ? 2.069 2.094 19.423 1 89.36 138 GLY B C 1
ATOM 2352 O O . GLY B 1 138 ? 3.145 1.761 19.926 1 89.36 138 GLY B O 1
ATOM 2353 N N . ILE B 1 139 ? 1.766 3.315 19.078 1 93.24 139 ILE B N 1
ATOM 2354 C CA . ILE B 1 139 ? 2.707 4.413 19.277 1 93.24 139 ILE B CA 1
ATOM 2355 C C . ILE B 1 139 ? 2.023 5.548 20.035 1 93.24 139 ILE B C 1
ATOM 2357 O O . ILE B 1 139 ? 0.836 5.813 19.83 1 93.24 139 ILE B O 1
ATOM 2361 N N . ASP B 1 140 ? 2.758 6.228 20.823 1 94.98 140 ASP B N 1
ATOM 2362 C CA . ASP B 1 140 ? 2.223 7.37 21.558 1 94.98 140 ASP B CA 1
ATOM 2363 C C . ASP B 1 140 ? 1.945 8.544 20.621 1 94.98 140 ASP B C 1
ATOM 2365 O O . ASP B 1 140 ? 2.792 8.905 19.802 1 94.98 140 ASP B O 1
ATOM 2369 N N . HIS B 1 141 ? 0.742 9.106 20.777 1 97.01 141 HIS B N 1
ATOM 2370 C CA . HIS B 1 141 ? 0.327 10.268 19.998 1 97.01 141 HIS B CA 1
ATOM 2371 C C . HIS B 1 141 ? -0.22 11.368 20.901 1 97.01 141 HIS B C 1
ATOM 2373 O O . HIS B 1 141 ? -0.433 11.149 22.096 1 97.01 141 HIS B O 1
ATOM 2379 N N . ILE B 1 142 ? -0.391 12.548 20.358 1 96.96 142 ILE B N 1
ATOM 2380 C CA . ILE B 1 142 ? -1.004 13.706 20.999 1 96.96 142 ILE B CA 1
ATOM 2381 C C . ILE B 1 142 ? -1.775 14.522 19.964 1 96.96 142 ILE B C 1
ATOM 2383 O O . ILE B 1 142 ? -1.285 14.753 18.856 1 96.96 142 ILE B O 1
ATOM 2387 N N . LYS B 1 143 ? -2.946 14.895 20.227 1 97.43 143 LYS B N 1
ATOM 2388 C CA . LYS B 1 143 ? -3.712 15.745 19.32 1 97.43 143 LYS B CA 1
ATOM 2389 C C . LYS B 1 143 ? -3.205 17.184 19.356 1 97.43 143 LYS B C 1
ATOM 2391 O O . LYS B 1 143 ? -2.932 17.725 20.429 1 97.43 143 LYS B O 1
ATOM 2396 N N . MET B 1 144 ? -3.07 17.736 18.236 1 98.08 144 MET B N 1
ATOM 2397 C CA . MET B 1 144 ? -2.595 19.113 18.138 1 98.08 144 MET B CA 1
ATOM 2398 C C . MET B 1 144 ? -3.527 19.949 17.266 1 98.08 144 MET B C 1
ATOM 2400 O O . MET B 1 144 ? -4.233 19.411 16.412 1 98.08 144 MET B O 1
ATOM 2404 N N . HIS B 1 145 ? -3.54 21.149 17.553 1 98.27 145 HIS B N 1
ATOM 2405 C CA . HIS B 1 145 ? -4.475 22.085 16.939 1 98.27 145 HIS B CA 1
ATOM 2406 C C . HIS B 1 145 ? -3.787 23.4 16.589 1 98.27 145 HIS B C 1
ATOM 2408 O O . HIS B 1 145 ? -2.986 23.915 17.372 1 98.27 145 HIS B O 1
ATOM 2414 N N . TYR B 1 146 ? -3.943 23.832 15.385 1 98.36 146 TYR B N 1
ATOM 2415 C CA . TYR B 1 146 ? -3.491 25.139 14.924 1 98.36 146 TYR B CA 1
ATOM 2416 C C . TYR B 1 146 ? -4.674 26.047 14.611 1 98.36 146 TYR B C 1
ATOM 2418 O O . TYR B 1 146 ? -5.598 25.649 13.897 1 98.36 146 TYR B O 1
ATOM 2426 N N . ILE B 1 147 ? -4.681 27.192 15.156 1 95.83 147 ILE B N 1
ATOM 2427 C CA . ILE B 1 147 ? -5.682 28.209 14.856 1 95.83 147 ILE B CA 1
ATOM 2428 C C . ILE B 1 147 ? -5.009 29.426 14.226 1 95.83 147 ILE B C 1
ATOM 2430 O O . ILE B 1 147 ? -4.082 29.999 14.804 1 95.83 147 ILE B O 1
ATOM 2434 N N . LYS B 1 148 ? -5.464 29.605 13.094 1 89.21 148 LYS B N 1
ATOM 2435 C CA . LYS B 1 148 ? -4.893 30.744 12.381 1 89.21 148 LYS B CA 1
ATOM 2436 C C . LYS B 1 148 ? -5.281 32.061 13.048 1 89.21 148 LYS B C 1
ATOM 2438 O O . LYS B 1 148 ? -6.445 32.267 13.396 1 89.21 148 LYS B O 1
#

Sequence (296 aa):
MTYKIKNFNDLSIDEFYEIAKVRYEVFVCEQVITCENDFDDKDKEAYHLLVCYKDKLIGYCRILKAGVSYDAPSIGRVLILKEYRGSGIAKEMMKKAMDFIFYKLEENEIKLSAQLYVRNLYEALGFEAVSDIYEEAGIDHIKMHYIKMTYKIKNFNDLSIDEFYEIAKVRYEVFVCEQVITCENDFDDKDKEAYHLLVCYKDKLIGYCRILKAGVSYDAPSIGRVLILKEYRGSGIAKEMMKKAMDFIFYKLEENEIKLSAQLYVRNLYEALGFEAVSDIYEEAGIDHIKMHYIK

Radius of gyration: 21.18 Å; Cα contacts (8 Å, |Δi|>4): 553; chains: 2; b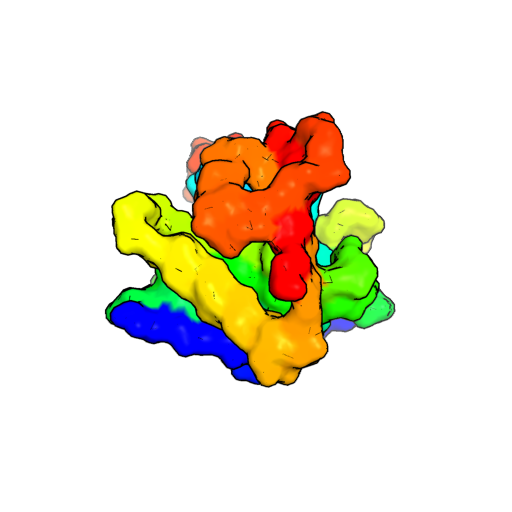ounding box: 39×60×52 Å

InterPro domains:
  IPR000182 GNAT domain [PF13673] (41-146)
  IPR000182 GNAT domain [PS51186] (6-148)
  IPR016181 Acyl-CoA N-acyltransferase [SSF55729] (3-145)

Solvent-accessible surface area (backbone atoms only — not comparable to full-atom values): 16311 Å² total; per-residue (Å²): 123,49,79,48,76,38,46,46,86,71,50,48,62,65,57,47,50,50,51,54,34,53,48,37,43,47,46,25,46,69,62,59,42,33,83,55,62,87,67,72,76,54,61,73,64,17,35,40,38,42,30,28,50,98,88,37,81,45,31,38,34,37,39,34,46,56,66,72,88,37,87,37,25,30,56,42,78,70,47,59,43,76,92,61,56,94,71,56,54,67,61,54,52,49,51,54,52,49,48,44,39,39,69,72,65,63,44,56,46,38,34,36,75,36,49,58,90,55,38,64,62,44,42,76,72,59,34,39,78,75,53,69,80,42,77,52,75,90,35,56,24,31,37,30,40,30,74,109,122,48,78,47,74,38,44,46,88,72,50,49,63,66,55,47,49,50,50,52,35,53,49,38,43,48,44,24,46,69,62,59,41,32,83,57,61,87,68,71,76,52,61,74,64,18,36,39,38,42,30,28,49,97,89,36,80,45,30,36,34,35,38,35,45,55,65,73,88,37,87,39,25,29,56,42,77,70,48,60,42,77,92,60,57,94,70,55,54,67,61,53,52,49,50,53,51,50,47,43,40,39,69,71,66,64,43,57,46,38,32,35,75,35,47,58,92,53,39,64,63,43,43,75,73,60,34,39,79,74,53,69,79,43,79,52,73,89,35,56,25,32,35,30,40,29,72,110

Nearest PDB structures (foldseek):
  5z6n-assembly1_B  TM=9.230E-01  e=5.256E-13  Escherichia coli K-12
  1xeb-assembly8_H  TM=9.246E-01  e=8.045E-13  Pseudomonas aeruginosa
  1xeb-assembly1_A  TM=9.237E-01  e=1.159E-12  Pseudomonas aeruginosa
  1xeb-assembly5_E  TM=9.189E-01  e=3.679E-12  Pseudomonas aeruginosa
  8gxf-assembly2_C  TM=7.403E-01  e=3.630E-06  Pseudomonas flexibilis

Secondary structure (DSSP, 8-state):
-EEEEEEGGGS-HHHHHHHHHHHIIIIIIIT---SS-S--S-GGGEEEEEEEETTEEEEEEEEEPTTTSSSS-EEEEEEE-GGGTTSSHHHHHHHHHHHIIIIIS---EEEEEEEGGGHHHHHHTT-EE-S--EEETTEEEEEEEEE-/-EEEEEEGGGS-HHHHHHHHHHHIIIIIIIT---SS-S--S-GGGEEEEEEEETTEEEEEEEEE-TTTSSSS-EEEEEEE-GGGTTSSHHHHHHHHHHHIIIIIS---EEEEEEEGGGHHHHHHTT-EE-S--EEETTEEEEEEEEE-